Protein AF-0000000082831949 (afdb_homodimer)

Sequence (198 aa):
MSFNVMECAQCGHRVYPARLWCPACGHERAREVAVEQAELLAWTRVPGKGGDADGVFATVNALPRGPLLVVRLADMPQGVGQRLRLLTRTAQGVALPWAMSFNVMECAQCGHRVYPARLWCPACGHERAREVAVEQAELLAWTRVPGKGGDADGVFATVNALPRGPLLVVRLADMPQGVGQRLRLLTRTAQGVALPWA

pLDDT: mean 92.9, std 6.74, range [70.5, 98.81]

Radius of gyration: 17.91 Å; Cα contacts (8 Å, |Δi|>4): 487; chains: 2; bounding box: 49×49×35 Å

Solvent-accessible surface area (backbone atoms only — not comparable to full-atom values): 10923 Å² total; per-residue (Å²): 119,36,28,76,36,30,28,26,70,81,83,59,55,40,38,62,73,83,65,78,45,34,90,88,81,58,44,60,54,42,38,70,43,78,32,41,39,27,32,34,66,48,71,49,77,42,78,39,63,97,83,43,69,66,43,39,38,26,42,26,37,28,44,91,72,42,32,68,42,73,28,40,39,80,62,85,78,91,50,72,65,38,78,42,57,26,23,60,43,73,57,66,88,36,79,38,51,27,62,116,36,27,76,37,30,27,28,70,80,81,59,54,40,38,62,74,83,65,77,44,34,90,88,81,59,46,59,56,43,37,73,41,78,32,41,38,27,32,34,66,47,72,49,78,41,77,39,63,96,82,43,69,66,42,38,38,28,42,27,37,29,45,92,72,43,34,68,43,72,29,41,39,81,61,86,78,93,49,72,65,38,76,40,57,26,23,60,43,72,56,64,87,36,80,39,52,27,63

InterPro domains:
  IPR012340 Nucleic acid-binding, OB-fold [SSF50249] (5-90)
  IPR022002 ChsH2, rubredoxin-like zinc ribbon domain [PF12172] (7-26)

Structure (mmCIF, N/CA/C/O backbone):
data_AF-0000000082831949-model_v1
#
loop_
_entity.id
_entity.type
_entity.pdbx_description
1 polymer 'ChsH2 rubredoxin-like zinc ribbon domain-containing protein'
#
loop_
_atom_site.group_PDB
_atom_site.id
_atom_site.type_symbol
_atom_site.label_atom_id
_atom_site.label_alt_id
_atom_site.label_comp_id
_atom_site.label_asym_id
_atom_site.label_entity_id
_atom_site.label_seq_id
_atom_site.pdbx_PDB_ins_code
_atom_site.Cartn_x
_atom_site.Cartn_y
_atom_site.Cartn_z
_atom_site.occupancy
_atom_site.B_iso_or_equiv
_atom_site.auth_seq_id
_atom_site.auth_comp_id
_atom_site.auth_asym_id
_atom_site.auth_atom_id
_atom_site.pdbx_PDB_model_num
ATOM 1 N N . MET A 1 1 ? -5.43 19.688 -4.242 1 79.06 1 MET A N 1
ATOM 2 C CA . MET A 1 1 ? -4.523 19.641 -3.102 1 79.06 1 MET A CA 1
ATOM 3 C C . MET A 1 1 ? -4.969 18.578 -2.102 1 79.06 1 MET A C 1
ATOM 5 O O . MET A 1 1 ? -5.387 18.891 -0.99 1 79.06 1 MET A O 1
ATOM 9 N N . SER A 1 2 ? -5.094 17.391 -2.258 1 94.62 2 SER A N 1
ATOM 10 C CA . SER A 1 2 ? -5.555 16.312 -1.39 1 94.62 2 SER A CA 1
ATOM 11 C C . SER A 1 2 ? -4.852 14.992 -1.721 1 94.62 2 SER A C 1
ATOM 13 O O . SER A 1 2 ? -4.086 14.922 -2.684 1 94.62 2 SER A O 1
ATOM 15 N N . PHE A 1 3 ? -5.031 14.133 -0.779 1 96.5 3 PHE A N 1
ATOM 16 C CA . PHE A 1 3 ? -4.574 12.766 -0.997 1 96.5 3 PHE A CA 1
ATOM 17 C C . PHE A 1 3 ? -5.727 11.781 -0.845 1 96.5 3 PHE A C 1
ATOM 19 O O . PHE A 1 3 ? -6.547 11.914 0.066 1 96.5 3 PHE A O 1
ATOM 26 N N . ASN A 1 4 ? -5.711 10.883 -1.77 1 95.19 4 ASN A N 1
ATOM 27 C CA . ASN A 1 4 ? -6.824 9.945 -1.756 1 95.19 4 ASN A CA 1
ATOM 28 C C . ASN A 1 4 ? -6.5 8.703 -0.926 1 95.19 4 ASN A C 1
ATOM 30 O O . ASN A 1 4 ? -5.406 8.148 -1.03 1 95.19 4 ASN A O 1
ATOM 34 N N . VAL A 1 5 ? -7.445 8.32 -0.085 1 96.69 5 VAL A N 1
ATOM 35 C CA . VAL A 1 5 ? -7.406 7.059 0.644 1 96.69 5 VAL A CA 1
ATOM 36 C C . VAL A 1 5 ? -8.656 6.246 0.327 1 96.69 5 VAL A C 1
ATOM 38 O O . VAL A 1 5 ? -9.484 6.652 -0.497 1 96.69 5 VAL A O 1
ATOM 41 N N . MET A 1 6 ? -8.766 5.086 0.905 1 96 6 MET A N 1
ATOM 42 C CA . MET A 1 6 ? -9.938 4.246 0.678 1 96 6 MET A CA 1
ATOM 43 C C . MET A 1 6 ? -10.836 4.215 1.91 1 96 6 MET A C 1
ATOM 45 O O . MET A 1 6 ? -10.344 4.141 3.039 1 96 6 MET A O 1
ATOM 49 N N . GLU A 1 7 ? -12.109 4.262 1.648 1 96.62 7 GLU A N 1
ATOM 50 C CA . GLU A 1 7 ? -13.109 4.164 2.711 1 96.62 7 GLU A CA 1
ATOM 51 C C . GLU A 1 7 ? -14.07 3.004 2.459 1 96.62 7 GLU A C 1
ATOM 53 O O . GLU A 1 7 ? -14.688 2.92 1.394 1 96.62 7 GLU A O 1
ATOM 58 N N . CYS A 1 8 ? -14.102 2.162 3.461 1 95.38 8 CYS A N 1
ATOM 59 C CA . CYS A 1 8 ? -15 1.018 3.363 1 95.38 8 CYS A CA 1
ATOM 60 C C . CYS A 1 8 ? -16.438 1.472 3.146 1 95.38 8 CYS A C 1
ATOM 62 O O . CYS A 1 8 ? -16.938 2.336 3.869 1 95.38 8 CYS A O 1
ATOM 64 N N . ALA A 1 9 ? -17.141 0.875 2.236 1 92.44 9 ALA A N 1
ATOM 65 C CA . ALA A 1 9 ? -18.5 1.267 1.889 1 92.44 9 ALA A CA 1
ATOM 66 C C . ALA A 1 9 ? -19.5 0.815 2.959 1 92.44 9 ALA A C 1
ATOM 68 O O . ALA A 1 9 ? -20.625 1.315 3.023 1 92.44 9 ALA A O 1
ATOM 69 N N . GLN A 1 10 ? -19.031 -0.084 3.758 1 91.75 10 GLN A N 1
ATOM 70 C CA . GLN A 1 10 ? -19.953 -0.649 4.75 1 91.75 10 GLN A CA 1
ATOM 71 C C . GLN A 1 10 ? -19.797 0.05 6.098 1 91.75 10 GLN A C 1
ATOM 73 O O . GLN A 1 10 ? -20.781 0.464 6.703 1 91.75 10 GLN A O 1
ATOM 78 N N . CYS A 1 11 ? -18.625 0.206 6.617 1 95.81 11 CYS A N 1
ATOM 79 C CA . CYS A 1 11 ? -18.484 0.667 7.996 1 95.81 11 CYS A CA 1
ATOM 80 C C . CYS A 1 11 ? -17.812 2.031 8.047 1 95.81 11 CYS A C 1
ATOM 82 O O . CYS A 1 11 ? -17.688 2.629 9.117 1 95.81 11 CYS A O 1
ATOM 84 N N . GLY A 1 12 ? -17.219 2.504 6.945 1 96.69 12 GLY A N 1
ATOM 85 C CA . GLY A 1 12 ? -16.641 3.832 6.898 1 96.69 12 GLY A CA 1
ATOM 86 C C . GLY A 1 12 ? -15.18 3.852 7.32 1 96.69 12 GLY A C 1
ATOM 87 O O . GLY A 1 12 ? -14.547 4.91 7.344 1 96.69 12 GLY A O 1
ATOM 88 N N . HIS A 1 13 ? -14.617 2.664 7.625 1 97 13 HIS A N 1
ATOM 89 C CA . HIS A 1 13 ? -13.211 2.582 7.988 1 97 13 HIS A CA 1
ATOM 90 C C . HIS A 1 13 ? -12.32 3.016 6.828 1 97 13 HIS A C 1
ATOM 92 O O . HIS A 1 13 ? -12.555 2.631 5.68 1 97 13 HIS A O 1
ATOM 98 N N . ARG A 1 14 ? -11.328 3.826 7.172 1 97.88 14 ARG A N 1
ATOM 99 C CA . ARG A 1 14 ? -10.43 4.32 6.141 1 97.88 14 ARG A CA 1
ATOM 100 C C . ARG A 1 14 ? -9.078 3.619 6.211 1 97.88 14 ARG A C 1
ATOM 102 O O . ARG A 1 14 ? -8.562 3.357 7.301 1 97.88 14 ARG A O 1
ATOM 109 N N . VAL A 1 15 ? -8.586 3.35 5.031 1 96.75 15 VAL A N 1
ATOM 110 C CA . VAL A 1 15 ? -7.32 2.623 4.988 1 96.75 15 VAL A CA 1
ATOM 111 C C . VAL A 1 15 ? -6.445 3.178 3.865 1 96.75 15 VAL A C 1
ATOM 113 O O . VAL A 1 15 ? -6.953 3.75 2.898 1 96.75 15 VAL A O 1
ATOM 116 N N . TYR A 1 16 ? -5.223 3.072 4.047 1 95.94 16 TYR A N 1
ATOM 117 C CA . TYR A 1 16 ? -4.195 3.299 3.037 1 95.94 16 TYR A CA 1
ATOM 118 C C . TYR A 1 16 ? -2.969 2.434 3.305 1 95.94 16 TYR A C 1
ATOM 120 O O . TYR A 1 16 ? -2.484 2.367 4.438 1 95.94 16 TYR A O 1
ATOM 128 N N . PRO A 1 17 ? -2.412 1.78 2.145 1 94.94 17 PRO A N 1
ATOM 129 C CA . PRO A 1 17 ? -2.928 1.763 0.774 1 94.94 17 PRO A CA 1
ATOM 130 C C . PRO A 1 17 ? -4.199 0.932 0.633 1 94.94 17 PRO A C 1
ATOM 132 O O . PRO A 1 17 ? -4.684 0.365 1.616 1 94.94 17 PRO A O 1
ATOM 135 N N . ALA A 1 18 ? -4.785 0.889 -0.534 1 93.81 18 ALA A N 1
ATOM 136 C CA . ALA A 1 18 ? -5.996 0.124 -0.815 1 93.81 18 ALA A CA 1
ATOM 137 C C . ALA A 1 18 ? -5.828 -1.34 -0.419 1 93.81 18 ALA A C 1
ATOM 139 O O . ALA A 1 18 ? -4.758 -1.922 -0.616 1 93.81 18 ALA A O 1
ATOM 140 N N . ARG A 1 19 ? -6.812 -1.904 0.109 1 92.12 19 ARG A N 1
ATOM 141 C CA . ARG A 1 19 ? -6.844 -3.311 0.501 1 92.12 19 ARG A CA 1
ATOM 142 C C . ARG A 1 19 ? -7.957 -4.055 -0.222 1 92.12 19 ARG A C 1
ATOM 144 O O . ARG A 1 19 ? -8.898 -3.439 -0.734 1 92.12 19 ARG A O 1
ATOM 151 N N . LEU A 1 20 ? -7.871 -5.352 -0.212 1 91.31 20 LEU A N 1
ATOM 152 C CA . LEU A 1 20 ? -8.859 -6.207 -0.869 1 91.31 20 LEU A CA 1
ATOM 153 C C . LEU A 1 20 ? -10.125 -6.312 -0.033 1 91.31 20 LEU A C 1
ATOM 155 O O . LEU A 1 20 ? -11.195 -6.625 -0.561 1 91.31 20 LEU A O 1
ATOM 159 N N . TRP A 1 21 ? -9.914 -6.109 1.226 1 88.31 21 TRP A N 1
ATOM 160 C CA . TRP A 1 21 ? -11.039 -6.133 2.15 1 88.31 21 TRP A CA 1
ATOM 161 C C . TRP A 1 21 ? -10.805 -5.184 3.322 1 88.31 21 TRP A C 1
ATOM 163 O O . TRP A 1 21 ? -9.656 -4.828 3.619 1 88.31 21 TRP A O 1
ATOM 173 N N . CYS A 1 22 ? -11.883 -4.789 3.93 1 92.44 22 CYS A N 1
ATOM 174 C CA . CYS A 1 22 ? -11.789 -3.912 5.09 1 92.44 22 CYS A CA 1
ATOM 175 C C . CYS A 1 22 ? -11.258 -4.668 6.305 1 92.44 22 CYS A C 1
ATOM 177 O O . CYS A 1 22 ? -11.844 -5.672 6.719 1 92.44 22 CYS A O 1
ATOM 179 N N . PRO A 1 23 ? -10.289 -4.133 6.961 1 91.81 23 PRO A N 1
ATOM 180 C CA . PRO A 1 23 ? -9.766 -4.836 8.133 1 91.81 23 PRO A CA 1
ATOM 181 C C . PRO A 1 23 ? -10.68 -4.703 9.352 1 91.81 23 PRO A C 1
ATOM 183 O O . PRO A 1 23 ?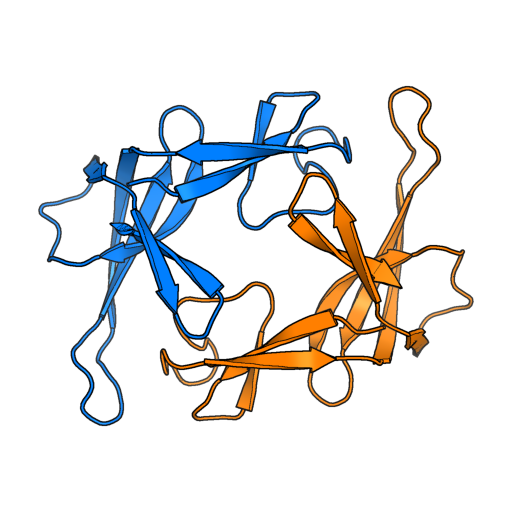 -10.539 -5.461 10.32 1 91.81 23 PRO A O 1
ATOM 186 N N . ALA A 1 24 ? -11.531 -3.725 9.336 1 93.19 24 ALA A N 1
ATOM 187 C CA . ALA A 1 24 ? -12.406 -3.477 10.477 1 93.19 24 ALA A CA 1
ATOM 188 C C . ALA A 1 24 ? -13.648 -4.359 10.414 1 93.19 24 ALA A C 1
ATOM 190 O O . ALA A 1 24 ? -14.094 -4.887 11.438 1 93.19 24 ALA A O 1
ATOM 191 N N . CYS A 1 25 ? -14.266 -4.582 9.188 1 92.31 25 CYS A N 1
ATOM 192 C CA . CYS A 1 25 ? -15.547 -5.285 9.156 1 92.31 25 CYS A CA 1
ATOM 193 C C . CYS A 1 25 ? -15.508 -6.445 8.172 1 92.31 25 CYS A C 1
ATOM 195 O O . CYS A 1 25 ? -16.438 -7.246 8.117 1 92.31 25 CYS A O 1
ATOM 197 N N . GLY A 1 26 ? -14.516 -6.449 7.289 1 87.69 26 GLY A N 1
ATOM 198 C CA . GLY A 1 26 ? -14.352 -7.57 6.379 1 87.69 26 GLY A CA 1
ATOM 199 C C . GLY A 1 26 ? -15.031 -7.355 5.039 1 87.69 26 GLY A C 1
ATOM 200 O O . GLY A 1 26 ? -14.93 -8.195 4.145 1 87.69 26 GLY A O 1
ATOM 201 N N . HIS A 1 27 ? -15.68 -6.27 4.824 1 87.88 27 HIS A N 1
ATOM 202 C CA . HIS A 1 27 ? -16.359 -5.965 3.572 1 87.88 27 HIS A CA 1
ATOM 203 C C . HIS A 1 27 ? -15.359 -5.672 2.459 1 87.88 27 HIS A C 1
ATOM 205 O O . HIS A 1 27 ? -14.281 -5.133 2.717 1 87.88 27 HIS A O 1
ATOM 211 N N . GLU A 1 28 ? -15.648 -5.98 1.198 1 86.62 28 GLU A N 1
ATOM 212 C CA . GLU A 1 28 ? -14.68 -5.914 0.105 1 86.62 28 GLU A CA 1
ATOM 213 C C . GLU A 1 28 ? -14.836 -4.621 -0.694 1 86.62 28 GLU A C 1
ATOM 215 O O . GLU A 1 28 ? -13.969 -4.27 -1.492 1 86.62 28 GLU A O 1
ATOM 220 N N . ARG A 1 29 ? -16.016 -3.994 -0.465 1 88.19 29 ARG A N 1
ATOM 221 C CA . ARG A 1 29 ? -16.266 -2.801 -1.262 1 88.19 29 ARG A CA 1
ATOM 222 C C . ARG A 1 29 ? -15.742 -1.551 -0.565 1 88.19 29 ARG A C 1
ATOM 224 O O . ARG A 1 29 ? -15.914 -1.391 0.646 1 88.19 29 ARG A O 1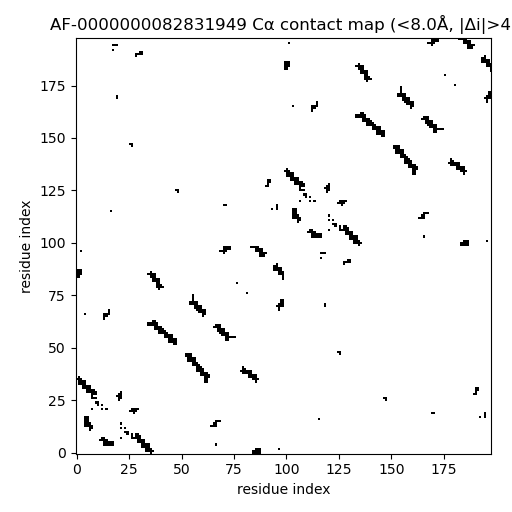
ATOM 231 N N . ALA A 1 30 ? -15.023 -0.747 -1.27 1 93.06 30 ALA A N 1
ATOM 232 C CA . ALA A 1 30 ? -14.5 0.529 -0.788 1 93.06 30 ALA A CA 1
ATOM 233 C C . ALA A 1 30 ? -14.594 1.604 -1.867 1 93.06 30 ALA A C 1
ATOM 235 O O . ALA A 1 30 ? -14.844 1.298 -3.035 1 93.06 30 ALA A O 1
ATOM 236 N N . ARG A 1 31 ? -14.5 2.869 -1.452 1 93.62 31 ARG A N 1
ATOM 237 C CA . ARG A 1 31 ? -14.445 3.996 -2.377 1 93.62 31 ARG A CA 1
ATOM 238 C C . ARG A 1 31 ? -13.281 4.922 -2.045 1 93.62 31 ARG A C 1
ATOM 240 O O . ARG A 1 31 ? -12.852 5 -0.892 1 93.62 31 ARG A O 1
ATOM 247 N N . GLU A 1 32 ? -12.812 5.57 -3.098 1 93.62 32 GLU A N 1
ATOM 248 C CA . GLU A 1 32 ? -11.773 6.57 -2.887 1 93.62 32 GLU A CA 1
ATOM 249 C C . GLU A 1 32 ? -12.344 7.836 -2.254 1 93.62 32 GLU A C 1
ATOM 251 O O . GLU A 1 32 ? -13.398 8.328 -2.67 1 93.62 32 GLU A O 1
ATOM 256 N N . VAL A 1 33 ? -11.648 8.359 -1.263 1 95 33 VAL A N 1
ATOM 257 C CA . VAL A 1 3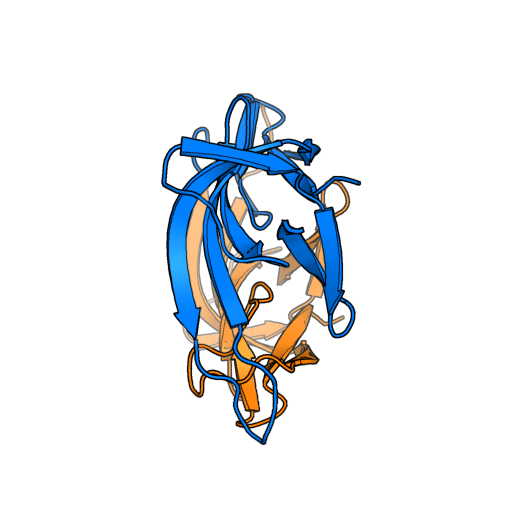3 ? -12.039 9.617 -0.645 1 95 33 VAL A CA 1
ATOM 258 C C . VAL A 1 33 ? -10.812 10.508 -0.471 1 95 33 VAL A C 1
ATOM 260 O O . VAL A 1 33 ? -9.734 10.031 -0.12 1 95 33 VAL A O 1
ATOM 263 N N . ALA A 1 34 ? -11.055 11.758 -0.736 1 96.12 34 ALA A N 1
ATOM 264 C CA . ALA A 1 34 ? -9.977 12.734 -0.588 1 96.12 34 ALA A CA 1
ATOM 265 C C . ALA A 1 34 ? -9.805 13.141 0.873 1 96.12 34 ALA A C 1
ATOM 267 O O . ALA A 1 34 ? -10.789 13.383 1.575 1 96.12 34 ALA A O 1
ATOM 268 N N . VAL A 1 35 ? -8.562 13.109 1.308 1 97.38 35 VAL A N 1
ATOM 269 C CA . VAL A 1 35 ? -8.203 13.68 2.604 1 97.38 35 VAL A CA 1
ATOM 270 C C . VAL A 1 35 ? -7.305 14.898 2.404 1 97.38 35 VAL A C 1
ATOM 272 O O . VAL A 1 35 ? -6.371 14.859 1.603 1 97.38 35 VAL A O 1
ATOM 275 N N . GLU A 1 36 ? -7.586 15.945 3.139 1 97.94 36 GLU A N 1
ATOM 276 C CA . GLU A 1 36 ? -6.906 17.203 2.865 1 97.94 36 GLU A CA 1
ATOM 277 C C . GLU A 1 36 ? -6.012 17.625 4.031 1 97.94 36 GLU A C 1
ATOM 279 O O . GLU A 1 36 ? -5.055 18.375 3.852 1 97.94 36 GLU A O 1
ATOM 284 N N . GLN A 1 37 ? -6.418 17.188 5.211 1 98.31 37 GLN A N 1
ATOM 285 C CA . GLN A 1 37 ? -5.727 17.625 6.422 1 98.31 37 GLN A CA 1
ATOM 286 C C . GLN A 1 37 ? -5.219 16.422 7.227 1 98.31 37 GLN A C 1
ATOM 288 O O . GLN A 1 37 ? -5.742 15.312 7.094 1 98.31 37 GLN A O 1
ATOM 293 N N . ALA A 1 38 ? -4.188 16.641 7.988 1 98.62 38 ALA A N 1
ATOM 294 C CA . ALA A 1 38 ? -3.654 15.641 8.898 1 98.62 38 ALA A CA 1
ATOM 295 C C . ALA A 1 38 ? -3.006 16.281 10.117 1 98.62 38 ALA A C 1
ATOM 297 O O . ALA A 1 38 ? -2.742 17.484 10.125 1 98.62 38 ALA A O 1
ATOM 298 N N . GLU A 1 39 ? -2.822 15.484 11.062 1 98.75 39 GLU A N 1
ATOM 299 C CA . GLU A 1 39 ? -2.109 15.883 12.273 1 98.75 39 GLU A CA 1
ATOM 300 C C . GLU A 1 39 ? -0.759 15.18 12.375 1 98.75 39 GLU A C 1
ATOM 302 O O . GLU A 1 39 ? -0.674 13.961 12.219 1 98.75 39 GLU A O 1
ATOM 307 N N . LEU A 1 40 ? 0.277 15.969 12.68 1 98.81 40 LEU A N 1
ATOM 308 C CA . LEU A 1 40 ? 1.626 15.422 12.805 1 98.81 40 LEU A CA 1
ATOM 309 C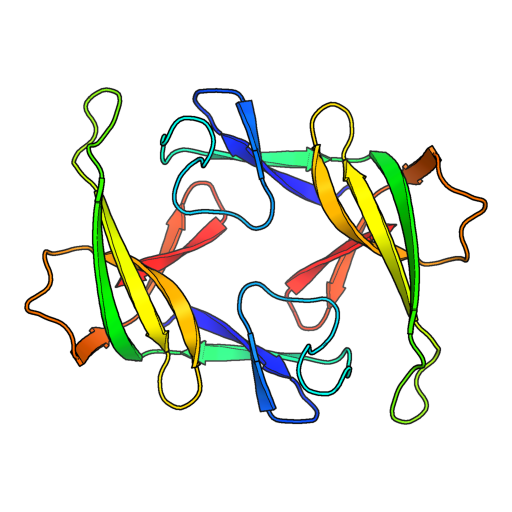 C . LEU A 1 40 ? 1.775 14.633 14.094 1 98.81 40 LEU A C 1
ATOM 311 O O . LEU A 1 40 ? 1.503 15.148 15.18 1 98.81 40 LEU A O 1
ATOM 315 N N . LEU A 1 41 ? 2.24 13.43 13.961 1 98.75 41 LEU A N 1
ATOM 316 C CA . LEU A 1 41 ? 2.43 12.586 15.133 1 98.75 41 LEU A CA 1
ATOM 317 C C . LEU A 1 41 ? 3.91 12.422 15.453 1 98.75 41 LEU A C 1
ATOM 319 O O . LEU A 1 41 ? 4.297 12.375 16.625 1 98.75 41 LEU A O 1
ATOM 323 N N . ALA A 1 42 ? 4.727 12.227 14.414 1 98.5 42 ALA A N 1
ATOM 324 C CA . ALA A 1 42 ? 6.172 12.055 14.531 1 98.5 42 ALA A CA 1
ATOM 325 C C . ALA A 1 42 ? 6.867 12.305 13.195 1 98.5 42 ALA A C 1
ATOM 327 O O . ALA A 1 42 ? 6.227 12.289 12.148 1 98.5 42 ALA A O 1
ATOM 328 N N . TRP A 1 43 ? 8.172 12.625 13.25 1 97.31 43 TRP A N 1
ATOM 329 C CA . TRP A 1 43 ? 8.914 12.789 12.008 1 97.31 43 TRP A CA 1
ATOM 330 C C . TRP A 1 43 ? 10.391 12.461 12.211 1 97.31 43 TRP A C 1
ATOM 332 O O . TRP A 1 43 ? 10.859 12.375 13.352 1 97.31 43 TRP A O 1
ATOM 342 N N . THR A 1 44 ? 11 12.188 11.125 1 94.69 44 THR A N 1
ATOM 343 C CA . THR A 1 44 ? 12.43 11.898 11.117 1 94.69 44 THR A CA 1
ATOM 344 C C . THR A 1 44 ? 13.086 12.469 9.867 1 94.69 44 THR A C 1
ATOM 346 O O . THR A 1 44 ? 12.422 12.711 8.859 1 94.69 44 THR A O 1
ATOM 349 N N . ARG A 1 45 ? 14.359 12.711 9.969 1 90.25 45 ARG A N 1
ATOM 350 C CA . ARG A 1 45 ? 15.172 13.125 8.836 1 90.25 45 ARG A CA 1
ATOM 351 C C . ARG A 1 45 ? 15.984 11.953 8.289 1 90.25 45 ARG A C 1
ATOM 353 O O . ARG A 1 45 ? 16.594 11.195 9.055 1 90.25 45 ARG A O 1
ATOM 360 N N . VAL A 1 46 ? 15.922 11.805 6.996 1 84.31 46 VAL A N 1
ATOM 361 C CA . VAL A 1 46 ? 16.688 10.742 6.344 1 84.31 46 VAL A CA 1
ATOM 362 C C . VAL A 1 46 ? 17.719 11.352 5.402 1 84.31 46 VAL A C 1
ATOM 364 O O . VAL A 1 46 ? 17.375 12.117 4.5 1 84.31 46 VAL A O 1
ATOM 367 N N . PRO A 1 47 ? 18.953 11.07 5.625 1 83.69 47 PRO A N 1
ATOM 368 C CA . PRO A 1 47 ? 19.969 11.617 4.727 1 83.69 47 PRO A CA 1
ATOM 369 C C . PRO A 1 47 ? 19.781 11.18 3.277 1 83.69 47 PRO A C 1
ATOM 371 O O . PRO A 1 47 ? 19.422 10.031 3.018 1 83.69 47 PRO A O 1
ATOM 374 N N . GLY A 1 48 ? 19.812 12.172 2.41 1 79.81 48 GLY A N 1
ATOM 375 C CA . GLY A 1 48 ? 19.75 11.836 0.996 1 79.81 48 GLY A CA 1
ATOM 376 C C . GLY A 1 48 ? 20.922 10.984 0.532 1 79.81 48 GLY A C 1
ATOM 377 O O . GLY A 1 48 ? 21.938 10.898 1.214 1 79.81 48 GLY A O 1
ATOM 378 N N . LYS A 1 49 ? 20.672 10.141 -0.518 1 74.44 49 LYS A N 1
ATOM 379 C CA . LYS A 1 49 ? 21.75 9.336 -1.095 1 74.44 49 LYS A CA 1
ATOM 380 C C . LYS A 1 49 ? 22.156 9.875 -2.463 1 74.44 49 LYS A C 1
ATOM 382 O O . LYS A 1 49 ? 21.359 10.492 -3.164 1 74.44 49 LYS A O 1
ATOM 387 N N . GLY A 1 50 ? 23.391 9.648 -2.824 1 70.5 50 GLY A N 1
ATOM 388 C CA . GLY A 1 50 ? 23.906 10 -4.141 1 70.5 50 GLY A CA 1
ATOM 389 C C . GLY A 1 50 ? 23.859 11.492 -4.418 1 70.5 50 GLY A C 1
ATOM 390 O O . GLY A 1 50 ? 23.578 11.914 -5.547 1 70.5 50 GLY A O 1
ATOM 391 N N . GLY A 1 51 ? 23.922 12.258 -3.334 1 71.69 51 GLY A N 1
ATOM 392 C CA . GLY A 1 51 ? 23.922 13.695 -3.553 1 71.69 51 GLY A CA 1
ATOM 393 C C . GLY A 1 51 ? 22.531 14.312 -3.432 1 71.69 51 GLY A C 1
ATOM 394 O O . GLY A 1 51 ? 22.375 15.531 -3.6 1 71.69 51 GLY A O 1
ATOM 395 N N . ASP A 1 52 ? 21.547 13.531 -3.262 1 75.25 52 ASP A N 1
ATOM 396 C CA . ASP A 1 52 ? 20.203 14.062 -3.092 1 75.25 52 ASP A CA 1
ATOM 397 C C . ASP A 1 52 ? 20.047 14.75 -1.737 1 75.25 52 ASP A C 1
ATOM 399 O O . ASP A 1 52 ? 20.812 14.484 -0.809 1 75.25 52 ASP A O 1
ATOM 403 N N . ALA A 1 53 ? 19.156 15.742 -1.748 1 78.62 53 ALA A N 1
ATOM 404 C CA . ALA A 1 53 ? 18.875 16.438 -0.49 1 78.62 53 ALA A CA 1
ATOM 405 C C . ALA A 1 53 ? 18.281 15.477 0.541 1 78.62 53 ALA A C 1
ATOM 407 O O . ALA A 1 53 ? 17.719 14.438 0.182 1 78.62 53 ALA A O 1
ATOM 408 N N . ASP A 1 54 ? 18.469 15.852 1.796 1 84.94 54 ASP A N 1
ATOM 409 C CA . ASP A 1 54 ? 17.844 15.102 2.877 1 84.94 54 ASP A CA 1
ATOM 410 C C . ASP A 1 54 ? 16.328 15.109 2.73 1 84.94 54 ASP A C 1
ATOM 412 O O . ASP A 1 54 ? 15.742 16.078 2.254 1 84.94 54 ASP A O 1
ATOM 416 N N . GLY A 1 55 ? 15.781 13.984 3.088 1 88.56 55 GLY A N 1
ATOM 417 C CA . GLY A 1 55 ? 14.328 13.898 3.137 1 88.56 55 GLY A CA 1
ATOM 418 C C . GLY A 1 55 ? 13.773 13.953 4.551 1 88.56 55 GLY A C 1
ATOM 419 O O . GLY A 1 55 ? 14.445 13.539 5.5 1 88.56 55 GLY A O 1
ATOM 420 N N . VAL A 1 56 ? 12.609 14.695 4.684 1 94.12 56 VAL A N 1
ATOM 421 C CA . VAL A 1 56 ? 11.883 14.664 5.945 1 94.12 56 VAL A CA 1
ATOM 422 C C . VAL A 1 56 ? 10.594 13.859 5.777 1 94.12 56 VAL A C 1
ATOM 424 O O . VAL A 1 56 ? 9.781 14.148 4.902 1 94.12 56 VAL A O 1
ATOM 427 N N . PHE A 1 57 ? 10.453 12.82 6.672 1 95.5 57 PHE A N 1
ATOM 428 C CA . PHE A 1 57 ? 9.289 11.945 6.625 1 95.5 57 PHE A CA 1
ATOM 429 C C . PHE A 1 57 ? 8.555 11.945 7.961 1 95.5 57 PHE A C 1
ATOM 431 O O . PHE A 1 57 ? 9.18 12.086 9.016 1 95.5 57 PHE A O 1
ATOM 438 N N . ALA A 1 58 ? 7.273 11.82 7.82 1 98 58 ALA A N 1
ATOM 439 C CA . ALA A 1 58 ? 6.469 11.93 9.031 1 98 58 ALA A CA 1
ATOM 440 C C . ALA A 1 58 ? 5.344 10.898 9.039 1 98 58 ALA A C 1
ATOM 442 O O . ALA A 1 58 ? 4.82 10.539 7.984 1 98 58 ALA A O 1
ATOM 443 N N . THR A 1 59 ? 5.031 10.422 10.234 1 98.31 59 THR A N 1
ATOM 444 C CA . THR A 1 59 ? 3.756 9.758 10.477 1 98.31 59 THR A CA 1
ATOM 445 C C . THR A 1 59 ? 2.678 10.773 10.836 1 98.31 59 THR A C 1
ATOM 447 O O . THR A 1 59 ? 2.865 11.586 11.742 1 98.31 59 THR A O 1
ATOM 450 N N . VAL A 1 60 ? 1.599 10.758 10.094 1 98.69 60 VAL A N 1
ATOM 451 C CA . VAL A 1 60 ? 0.517 11.711 10.32 1 98.69 60 VAL A CA 1
ATOM 452 C C . VAL A 1 60 ? -0.807 10.961 10.469 1 98.69 60 VAL A C 1
ATOM 454 O O . VAL A 1 60 ? -0.944 9.828 10 1 98.69 60 VAL A O 1
ATOM 457 N N . ASN A 1 61 ? -1.702 11.531 11.148 1 98.75 61 ASN A N 1
ATOM 458 C CA . ASN A 1 61 ? -3.082 11.055 11.203 1 98.75 61 ASN A CA 1
ATOM 459 C C . ASN A 1 61 ? -3.986 11.875 10.281 1 98.75 61 ASN A C 1
ATOM 461 O O . ASN A 1 61 ? -4.266 13.039 10.555 1 98.75 61 ASN A O 1
ATOM 465 N N . ALA A 1 62 ? -4.41 11.227 9.242 1 98.56 62 ALA A N 1
ATOM 466 C CA . ALA A 1 62 ? -5.352 11.922 8.367 1 98.56 62 ALA A CA 1
ATOM 467 C C . ALA A 1 62 ? -6.621 12.297 9.117 1 98.56 62 ALA A C 1
ATOM 469 O O . ALA A 1 62 ? -7.133 11.516 9.922 1 98.56 62 ALA A O 1
ATOM 470 N N . LEU A 1 63 ? -7.125 13.469 8.883 1 97.56 63 LEU A N 1
ATOM 471 C CA . LEU A 1 63 ? -8.32 13.969 9.555 1 97.56 63 LEU A CA 1
ATOM 472 C C . LEU A 1 63 ? -9.523 13.93 8.625 1 97.56 63 LEU A C 1
ATOM 474 O O . LEU A 1 63 ? -9.391 14.141 7.418 1 97.56 63 LEU A O 1
ATOM 478 N N . PRO A 1 64 ? -10.695 13.625 9.164 1 96.12 64 PRO A N 1
ATOM 479 C CA . PRO A 1 64 ? -10.984 13.547 10.594 1 96.12 64 PRO A CA 1
ATOM 480 C C . PRO A 1 64 ? -10.891 12.125 11.141 1 96.12 64 PRO A C 1
ATOM 482 O O . PRO A 1 64 ? -10.859 11.922 12.359 1 96.12 64 PRO A O 1
ATOM 485 N N . ARG A 1 65 ? -10.82 11.133 10.367 1 94.62 65 ARG A N 1
ATOM 486 C CA . ARG A 1 65 ? -11.016 9.766 10.859 1 94.62 65 ARG A CA 1
ATOM 487 C C . ARG A 1 65 ? -9.906 8.844 10.359 1 94.62 65 ARG A C 1
ATOM 489 O O . ARG A 1 65 ? -10.117 7.641 10.203 1 94.62 65 ARG A O 1
ATOM 496 N N . GLY A 1 66 ? -8.656 9.398 10.117 1 96.19 66 GLY A N 1
ATOM 497 C CA . GLY A 1 66 ? -7.582 8.57 9.578 1 96.19 66 GLY A CA 1
ATOM 498 C C . GLY A 1 66 ? -7.648 8.398 8.078 1 96.19 66 GLY A C 1
ATOM 499 O O . GLY A 1 66 ? -8.438 9.07 7.406 1 96.19 66 GLY A O 1
ATOM 500 N N . PRO A 1 67 ? -6.848 7.473 7.688 1 98.12 67 PRO A N 1
ATOM 501 C CA . PRO A 1 67 ? -5.898 6.578 8.352 1 98.12 67 PRO A CA 1
ATOM 502 C C . PRO A 1 67 ? -4.586 7.27 8.719 1 98.12 67 PRO A C 1
ATOM 504 O O . PRO A 1 67 ? -4.43 8.469 8.469 1 98.12 67 PRO A O 1
ATOM 507 N N . LEU A 1 68 ? -3.684 6.5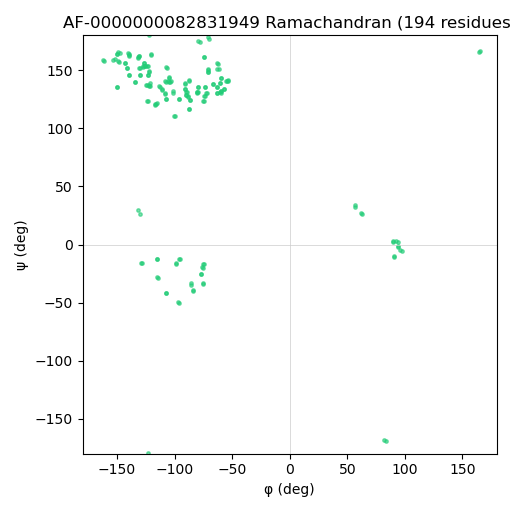27 9.453 1 98.06 68 LEU A N 1
ATOM 508 C CA . LEU A 1 68 ? -2.289 6.938 9.57 1 98.06 68 LEU A CA 1
ATOM 509 C C . LEU A 1 68 ? -1.577 6.84 8.227 1 98.06 68 LEU A C 1
ATOM 511 O O . LEU A 1 68 ? -1.787 5.883 7.477 1 98.06 68 LEU A O 1
ATOM 515 N N . LEU A 1 69 ? -0.779 7.824 7.918 1 98.31 69 LEU A N 1
ATOM 516 C CA . LEU A 1 69 ? 0.002 7.887 6.688 1 98.31 69 LEU A CA 1
ATOM 517 C C . LEU A 1 69 ? 1.461 8.211 6.988 1 98.31 69 LEU A C 1
ATOM 519 O O . LEU A 1 69 ? 1.763 8.875 7.984 1 98.31 69 LEU A O 1
ATOM 523 N N . VAL A 1 70 ? 2.307 7.664 6.223 1 97.44 70 VAL A N 1
ATOM 524 C CA . VAL A 1 70 ? 3.664 8.195 6.145 1 97.44 70 VAL A CA 1
ATOM 525 C C . VAL A 1 70 ? 3.783 9.141 4.945 1 97.44 70 VAL A C 1
ATOM 527 O O . VAL A 1 70 ? 3.445 8.766 3.82 1 97.44 70 VAL A O 1
ATOM 530 N N . VAL A 1 71 ? 4.223 10.359 5.164 1 97.38 71 VAL A N 1
ATOM 531 C CA . VAL A 1 71 ? 4.285 11.375 4.121 1 97.38 71 VAL A CA 1
ATOM 532 C C . VAL A 1 71 ? 5.695 11.961 4.051 1 97.38 71 VAL A C 1
ATOM 534 O O . VAL A 1 71 ? 6.457 11.867 5.016 1 97.38 71 VAL A O 1
ATOM 537 N N . ARG A 1 72 ? 6.016 12.484 2.947 1 95.94 72 ARG A N 1
ATOM 538 C CA . ARG A 1 72 ? 7.195 13.336 2.824 1 95.94 72 ARG A CA 1
ATOM 539 C C . ARG A 1 72 ? 6.852 14.797 3.09 1 95.94 72 ARG A C 1
ATOM 541 O O . ARG A 1 72 ? 5.879 15.32 2.543 1 95.94 72 ARG A O 1
ATOM 548 N N . LEU A 1 73 ? 7.59 15.398 3.938 1 96.5 73 LEU A N 1
ATOM 549 C CA . LEU A 1 73 ? 7.359 16.812 4.234 1 96.5 73 LEU A CA 1
ATOM 550 C C . LEU A 1 73 ? 8.195 17.703 3.32 1 96.5 73 LEU A C 1
ATOM 552 O O . LEU A 1 73 ? 9.375 17.422 3.082 1 96.5 73 LEU A O 1
ATOM 556 N N . ALA A 1 74 ? 7.559 18.766 2.863 1 92.81 74 ALA A N 1
ATOM 557 C CA . ALA A 1 74 ? 8.289 19.75 2.057 1 92.81 74 ALA A CA 1
ATOM 558 C C . ALA A 1 74 ? 9.203 20.609 2.926 1 92.81 74 ALA A C 1
ATOM 560 O O . ALA A 1 74 ? 10.273 21.016 2.486 1 92.81 74 ALA A O 1
ATOM 561 N N . ASP A 1 75 ? 8.734 20.844 4.133 1 92.69 75 ASP A N 1
ATOM 562 C CA . ASP A 1 75 ? 9.477 21.688 5.062 1 92.69 75 ASP A CA 1
ATOM 563 C C . ASP A 1 75 ? 9.602 21.016 6.43 1 92.69 75 ASP A C 1
ATOM 565 O O . ASP A 1 75 ? 8.852 20.094 6.746 1 92.69 75 ASP A O 1
ATOM 569 N N . MET A 1 76 ? 10.555 21.5 7.223 1 94.44 76 MET A N 1
ATOM 570 C CA . MET A 1 76 ? 10.703 21.016 8.594 1 94.44 76 MET A CA 1
ATOM 571 C C . MET A 1 76 ? 9.461 21.344 9.422 1 94.44 76 MET A C 1
ATOM 573 O O . MET A 1 76 ? 8.992 22.484 9.406 1 94.44 76 MET A O 1
ATOM 577 N N . PRO A 1 77 ? 8.969 20.359 10.086 1 96.06 77 PRO A N 1
ATOM 578 C CA . PRO A 1 77 ? 7.785 20.656 10.898 1 96.06 77 PRO A CA 1
ATOM 579 C C . PRO A 1 77 ? 8.109 21.438 12.156 1 96.06 77 PRO A C 1
ATOM 581 O O . PRO A 1 77 ? 9.273 21.5 12.57 1 96.06 77 PRO A O 1
ATOM 584 N N . GLN A 1 78 ? 7.016 22.031 12.656 1 96.5 78 GLN A N 1
ATOM 585 C CA . GLN A 1 78 ? 7.172 22.828 13.867 1 96.5 78 GLN A CA 1
ATOM 586 C C . GLN A 1 78 ? 7.078 21.969 15.117 1 96.5 78 GLN A C 1
ATOM 588 O O . GLN A 1 78 ? 7.656 22.297 16.156 1 96.5 78 GLN A O 1
ATOM 593 N N . GLY A 1 79 ? 6.297 20.922 15.133 1 97.06 79 GLY A N 1
ATOM 594 C CA . GLY A 1 79 ? 6.164 20.047 16.297 1 97.06 79 GLY A CA 1
ATOM 595 C C . GLY A 1 79 ? 4.949 19.141 16.219 1 97.06 79 GLY A C 1
ATOM 596 O O . GLY A 1 79 ? 4.059 19.344 15.391 1 97.06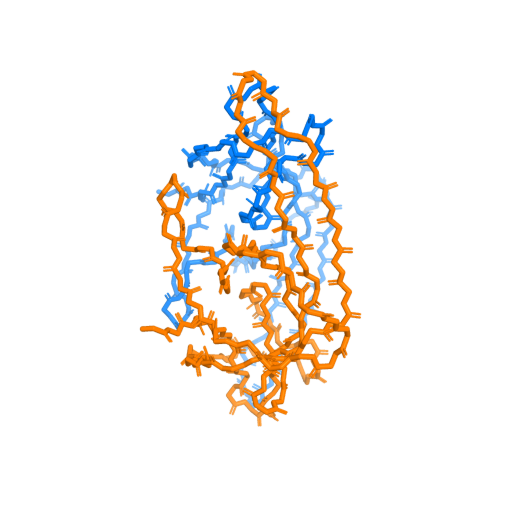 79 GLY A O 1
ATOM 597 N N . VAL A 1 80 ? 4.961 18.125 17.094 1 97.19 80 VAL A N 1
ATOM 598 C CA . VAL A 1 80 ? 3.871 17.156 17.188 1 97.19 80 VAL A CA 1
ATOM 599 C C . VAL A 1 80 ? 2.545 17.891 17.375 1 97.19 80 VAL A C 1
ATOM 601 O O . VAL A 1 80 ? 2.471 18.875 18.109 1 97.19 80 VAL A O 1
ATOM 604 N N . GLY A 1 81 ? 1.501 17.422 16.734 1 98.25 81 GLY A N 1
ATOM 605 C CA . GLY A 1 81 ? 0.189 18.031 16.812 1 98.25 81 GLY A CA 1
ATOM 606 C C . GLY A 1 81 ? -0.056 19.078 15.734 1 98.25 81 GLY A C 1
ATOM 607 O O . GLY A 1 81 ? -1.189 19.516 15.539 1 98.25 81 GLY A O 1
ATOM 608 N N . GLN A 1 82 ? 0.959 19.422 15.031 1 98.5 82 GLN A N 1
ATOM 609 C CA . GLN A 1 82 ? 0.84 20.391 13.945 1 98.5 82 GLN A CA 1
ATOM 610 C C . GLN A 1 82 ? -0.14 19.906 12.883 1 98.5 82 GLN A C 1
ATOM 612 O O . GLN A 1 82 ? -0.129 18.734 12.508 1 98.5 82 GLN A O 1
ATOM 617 N N . ARG A 1 83 ? -1.062 20.828 12.484 1 98.38 83 ARG A N 1
ATOM 618 C CA . ARG A 1 83 ? -1.939 20.531 11.352 1 98.38 83 ARG A CA 1
ATOM 619 C C . ARG A 1 83 ? -1.225 20.766 10.031 1 98.38 83 ARG A C 1
ATOM 621 O O . ARG A 1 83 ? -0.557 21.781 9.844 1 98.38 83 ARG A O 1
ATOM 628 N N . LEU A 1 84 ? -1.334 19.797 9.219 1 98.19 84 LEU A N 1
ATOM 629 C CA . LEU A 1 84 ? -0.682 19.859 7.918 1 98.19 84 LEU A CA 1
ATOM 630 C C . LEU A 1 84 ? -1.7 19.703 6.793 1 98.19 84 LEU A C 1
ATOM 632 O O . LEU A 1 84 ? -2.715 19.016 6.957 1 98.19 84 LEU A O 1
ATOM 636 N N . ARG A 1 85 ? -1.438 20.328 5.66 1 98.06 85 ARG A N 1
ATOM 637 C CA . ARG A 1 85 ? -2.207 20.094 4.441 1 98.06 85 ARG A CA 1
ATOM 638 C C . ARG A 1 85 ? -1.605 18.938 3.635 1 98.06 85 ARG A C 1
ATOM 640 O O . ARG A 1 85 ? -0.409 18.953 3.338 1 98.06 85 ARG A O 1
ATOM 647 N N . LEU A 1 86 ? -2.459 18 3.324 1 98.12 86 LEU A N 1
ATOM 648 C CA . LEU A 1 86 ? -2.008 16.859 2.537 1 98.12 86 LEU A CA 1
ATOM 649 C C . LEU A 1 86 ? -2.107 17.156 1.044 1 98.12 86 LEU A C 1
ATOM 651 O O . LEU A 1 86 ? -3.053 17.812 0.598 1 98.12 86 LEU A O 1
ATOM 655 N N . LEU A 1 87 ? -1.1 16.688 0.369 1 96.56 87 LEU A N 1
ATOM 656 C CA . LEU A 1 87 ? -1.097 16.797 -1.085 1 96.56 87 LEU A CA 1
ATOM 657 C C . LEU A 1 87 ? -0.555 15.523 -1.731 1 96.56 87 LEU A C 1
ATOM 659 O O . LEU A 1 87 ? -0.042 14.648 -1.04 1 96.56 87 LEU A O 1
ATOM 663 N N . THR A 1 88 ? -0.812 15.414 -2.992 1 96.12 88 THR A N 1
ATOM 664 C CA . THR A 1 88 ? -0.326 14.281 -3.764 1 96.12 88 THR A CA 1
ATOM 665 C C . THR A 1 88 ? 0.797 14.703 -4.707 1 96.12 88 THR A C 1
ATOM 667 O O . THR A 1 88 ? 0.676 15.703 -5.41 1 96.12 88 THR A O 1
ATOM 670 N N . ARG A 1 89 ? 1.849 13.992 -4.648 1 92 89 ARG A N 1
ATOM 671 C CA . ARG A 1 89 ? 2.877 14.141 -5.672 1 92 89 ARG A CA 1
ATOM 672 C C . ARG A 1 89 ? 3.174 12.805 -6.348 1 92 89 ARG A C 1
ATOM 674 O O . ARG A 1 89 ? 3.225 11.766 -5.688 1 92 89 ARG A O 1
ATOM 681 N N . THR A 1 90 ? 3.285 12.953 -7.68 1 87.25 90 THR A N 1
ATOM 682 C CA . THR A 1 90 ? 3.596 11.75 -8.438 1 87.25 90 THR A CA 1
ATOM 683 C C . THR A 1 90 ? 5.105 11.539 -8.523 1 87.25 90 THR A C 1
ATOM 685 O O . THR A 1 90 ? 5.836 12.438 -8.945 1 87.25 90 THR A O 1
ATOM 688 N N . ALA A 1 91 ? 5.508 10.438 -7.926 1 77.06 91 ALA A N 1
ATOM 689 C CA . ALA A 1 91 ? 6.895 10.008 -8.086 1 77.06 91 ALA A CA 1
ATOM 690 C C . ALA A 1 91 ? 6.977 8.664 -8.797 1 77.06 91 ALA A C 1
ATOM 692 O O . 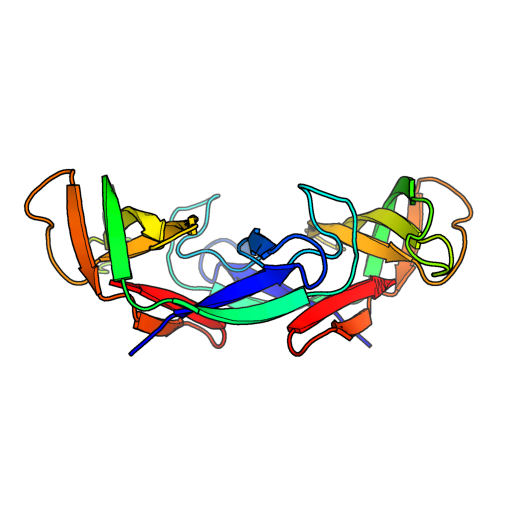ALA A 1 91 ? 6.383 7.68 -8.352 1 77.06 91 ALA A O 1
ATOM 693 N N . GLN A 1 92 ? 7.676 8.695 -9.953 1 75.69 92 GLN A N 1
ATOM 694 C CA . GLN A 1 92 ? 7.871 7.488 -10.75 1 75.69 92 GLN A CA 1
ATOM 695 C C . GLN A 1 92 ? 6.535 6.848 -11.117 1 75.69 92 GLN A C 1
ATOM 697 O O . GLN A 1 92 ? 6.375 5.633 -11.023 1 75.69 92 GLN A O 1
ATOM 702 N N . GLY A 1 93 ? 5.547 7.668 -11.32 1 78.81 93 GLY A N 1
ATOM 703 C CA . GLY A 1 93 ? 4.273 7.227 -11.859 1 78.81 93 GLY A CA 1
ATOM 704 C C . GLY A 1 93 ? 3.264 6.863 -10.789 1 78.81 93 GLY A C 1
ATOM 705 O O . GLY A 1 93 ? 2.18 6.359 -11.094 1 78.81 93 GLY A O 1
ATOM 706 N N . VAL A 1 94 ? 3.648 7.043 -9.633 1 85.31 94 VAL A N 1
ATOM 707 C CA . VAL A 1 94 ? 2.727 6.672 -8.562 1 85.31 94 VAL A CA 1
ATOM 708 C C . VAL A 1 94 ? 2.436 7.887 -7.684 1 85.31 94 VAL A C 1
ATOM 710 O O . VAL A 1 94 ? 3.336 8.68 -7.387 1 85.31 94 VAL A O 1
ATOM 713 N N . ALA A 1 95 ? 1.197 8.016 -7.344 1 90.56 95 ALA A N 1
ATOM 714 C CA . ALA A 1 95 ? 0.794 9.078 -6.426 1 90.56 95 ALA A CA 1
ATOM 715 C C . ALA A 1 95 ? 1.2 8.75 -4.992 1 90.56 95 ALA A C 1
ATOM 717 O O . ALA A 1 95 ? 0.835 7.699 -4.461 1 90.56 95 ALA A O 1
ATOM 718 N N . LEU A 1 96 ? 1.971 9.641 -4.371 1 94.5 96 LEU A N 1
ATOM 719 C CA . LEU A 1 96 ? 2.426 9.43 -3 1 94.5 96 LEU A CA 1
ATOM 720 C C . LEU A 1 96 ? 2.049 10.617 -2.115 1 94.5 96 LEU A C 1
ATOM 722 O O . LEU A 1 96 ? 1.87 11.727 -2.609 1 94.5 96 LEU A O 1
ATOM 726 N N . PRO A 1 97 ? 1.914 10.367 -0.886 1 96.12 97 PRO A N 1
ATOM 727 C CA . PRO A 1 97 ? 1.444 11.43 0.006 1 96.12 97 PRO A CA 1
ATOM 728 C C . PRO A 1 97 ? 2.553 12.406 0.398 1 96.12 97 PRO A C 1
ATOM 730 O O . PRO A 1 97 ? 3.654 11.984 0.758 1 96.12 97 PRO A O 1
ATOM 733 N N . TRP A 1 98 ? 2.186 13.617 0.341 1 96 98 TRP A N 1
ATOM 734 C CA . TRP A 1 98 ? 3.047 14.727 0.731 1 96 98 TRP A CA 1
ATOM 735 C C . TRP A 1 98 ? 2.307 15.695 1.651 1 96 98 TRP A C 1
ATOM 737 O O . TRP A 1 98 ? 1.076 15.672 1.723 1 96 98 TRP A O 1
ATOM 747 N N . ALA A 1 99 ? 3.09 16.453 2.314 1 96.75 99 ALA A N 1
ATOM 748 C CA . ALA A 1 99 ? 2.529 17.531 3.119 1 96.75 99 ALA A CA 1
ATOM 749 C C . ALA A 1 99 ? 3.479 18.719 3.168 1 96.75 99 ALA A C 1
ATOM 751 O O . ALA A 1 99 ? 4.695 18.562 3.051 1 96.75 99 ALA A O 1
ATOM 752 N N . MET B 1 1 ? -2.154 -8.594 -18.641 1 79.69 1 MET B N 1
ATOM 753 C CA . MET B 1 1 ? -2.178 -9.719 -17.719 1 79.69 1 MET B CA 1
ATOM 754 C C . MET B 1 1 ? -1.055 -9.602 -16.688 1 79.69 1 MET B C 1
ATOM 756 O O . MET B 1 1 ? -0.217 -10.492 -16.578 1 79.69 1 MET B O 1
ATOM 760 N N . SER B 1 2 ? -0.738 -8.672 -16 1 94.88 2 SER B N 1
ATOM 761 C CA . SER B 1 2 ? 0.328 -8.461 -15.031 1 94.88 2 SER B CA 1
ATOM 762 C C . SER B 1 2 ? -0.12 -7.52 -13.922 1 94.88 2 SER B C 1
ATOM 764 O O . SER B 1 2 ? -1.217 -6.961 -13.977 1 94.88 2 SER B O 1
ATOM 766 N N . PHE B 1 3 ? 0.674 -7.578 -12.922 1 96.62 3 PHE B N 1
ATOM 767 C CA . PHE B 1 3 ? 0.502 -6.621 -11.836 1 96.62 3 PHE B CA 1
ATOM 768 C C . PHE B 1 3 ? 1.774 -5.809 -11.625 1 96.62 3 PHE B C 1
ATOM 770 O O . PHE B 1 3 ? 2.879 -6.352 -11.664 1 96.62 3 PHE B O 1
ATOM 777 N N . ASN B 1 4 ? 1.51 -4.559 -11.453 1 95.31 4 ASN B N 1
ATOM 778 C CA . ASN B 1 4 ? 2.67 -3.682 -11.32 1 95.31 4 ASN B CA 1
ATOM 779 C C . ASN B 1 4 ? 3.094 -3.523 -9.867 1 95.31 4 ASN B C 1
ATOM 781 O O . ASN B 1 4 ? 2.25 -3.33 -8.984 1 95.31 4 ASN B O 1
ATOM 785 N N . VAL B 1 5 ? 4.383 -3.646 -9.641 1 96.75 5 VAL B N 1
ATOM 786 C CA . VAL B 1 5 ? 5.004 -3.334 -8.352 1 96.75 5 VAL B CA 1
ATOM 787 C C . VAL B 1 5 ? 6.094 -2.281 -8.547 1 96.75 5 VAL B C 1
ATOM 789 O O . VAL B 1 5 ? 6.285 -1.775 -9.656 1 96.75 5 VAL B O 1
ATOM 792 N N . MET B 1 6 ? 6.738 -1.91 -7.477 1 96.12 6 MET B N 1
ATOM 793 C CA . MET B 1 6 ? 7.812 -0.922 -7.57 1 96.12 6 MET B CA 1
ATOM 794 C C . MET B 1 6 ? 9.172 -1.578 -7.367 1 96.12 6 MET B C 1
ATOM 796 O O . MET B 1 6 ? 9.328 -2.449 -6.512 1 96.12 6 MET B O 1
ATOM 800 N N . GLU B 1 7 ? 10.109 -1.115 -8.156 1 96.75 7 GLU B N 1
ATOM 801 C CA . GLU B 1 7 ? 11.492 -1.575 -8.039 1 96.75 7 GLU B CA 1
ATOM 802 C C . GLU B 1 7 ? 12.445 -0.407 -7.812 1 96.75 7 GLU B C 1
ATOM 804 O O . GLU B 1 7 ? 12.453 0.554 -8.586 1 96.75 7 GLU B O 1
ATOM 809 N N . CYS B 1 8 ? 13.156 -0.55 -6.727 1 95.38 8 CYS B N 1
ATOM 810 C CA . CYS B 1 8 ? 14.133 0.486 -6.398 1 95.38 8 CYS B CA 1
ATOM 811 C C . CYS B 1 8 ? 15.133 0.673 -7.531 1 95.38 8 CYS B C 1
ATOM 813 O O . CYS B 1 8 ? 15.703 -0.299 -8.023 1 95.38 8 CYS B O 1
ATOM 815 N N . ALA B 1 9 ? 15.414 1.872 -7.914 1 92.56 9 ALA B N 1
ATOM 816 C CA . ALA B 1 9 ? 16.297 2.176 -9.031 1 92.56 9 ALA B CA 1
ATOM 817 C C . ALA B 1 9 ? 17.766 1.939 -8.656 1 92.56 9 ALA B C 1
ATOM 819 O O . ALA B 1 9 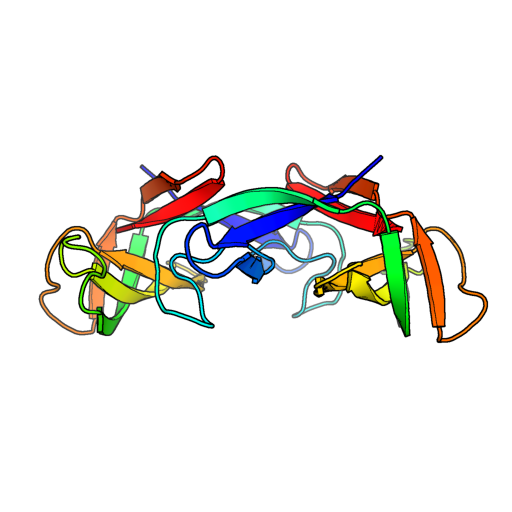? 18.625 1.818 -9.531 1 92.56 9 ALA B O 1
ATOM 820 N N . GLN B 1 10 ? 17.984 1.866 -7.387 1 91.75 10 GLN B N 1
ATOM 821 C CA . GLN B 1 10 ? 19.375 1.745 -6.93 1 91.75 10 GLN B CA 1
ATOM 822 C C . GLN B 1 10 ? 19.734 0.287 -6.676 1 91.75 10 GLN B C 1
ATOM 824 O O . GLN B 1 10 ? 20.781 -0.187 -7.145 1 91.75 10 GLN B O 1
ATOM 829 N N . CYS B 1 11 ? 18.984 -0.454 -5.957 1 95.88 11 CYS B N 1
ATOM 830 C CA . CYS B 1 11 ? 19.422 -1.772 -5.523 1 95.88 11 CYS B CA 1
ATOM 831 C C . CYS B 1 11 ? 18.562 -2.871 -6.133 1 95.88 11 CYS B C 1
ATOM 833 O O . CYS B 1 11 ? 18.859 -4.059 -5.961 1 95.88 11 CYS B O 1
ATOM 835 N N . GLY B 1 12 ? 17.422 -2.547 -6.738 1 96.81 12 GLY B N 1
ATOM 836 C CA . GLY B 1 12 ? 16.594 -3.531 -7.414 1 96.81 12 GLY B CA 1
ATOM 837 C C . GLY B 1 12 ? 15.57 -4.18 -6.504 1 96.81 12 GLY B C 1
ATOM 838 O O . GLY B 1 12 ? 14.805 -5.043 -6.938 1 96.81 12 GLY B O 1
ATOM 839 N N . HIS B 1 13 ? 15.516 -3.738 -5.238 1 97.06 13 HIS B N 1
ATOM 840 C CA . HIS B 1 13 ? 14.523 -4.266 -4.309 1 97.06 13 HIS B CA 1
ATOM 841 C C . HIS B 1 13 ? 13.109 -3.932 -4.766 1 97.06 13 HIS B C 1
ATOM 843 O O . HIS B 1 13 ? 12.836 -2.807 -5.188 1 97.06 13 HIS B O 1
ATOM 849 N N . ARG B 1 14 ? 12.258 -4.945 -4.688 1 97.94 14 ARG B N 1
ATOM 850 C CA . ARG B 1 14 ? 10.875 -4.746 -5.117 1 97.94 14 ARG B CA 1
ATOM 851 C C . ARG B 1 14 ? 9.938 -4.645 -3.92 1 97.94 14 ARG B C 1
ATOM 853 O O . ARG B 1 14 ? 10.102 -5.363 -2.934 1 97.94 14 ARG B O 1
ATOM 860 N N . VAL B 1 15 ? 9.016 -3.74 -4.078 1 96.88 15 VAL B N 1
ATOM 861 C CA . VAL B 1 15 ? 8.102 -3.518 -2.965 1 96.88 15 VAL B CA 1
ATOM 862 C C . VAL B 1 15 ? 6.688 -3.281 -3.494 1 96.88 15 VAL B C 1
ATOM 864 O O . VAL B 1 15 ? 6.508 -2.846 -4.633 1 96.88 15 VAL B O 1
ATOM 867 N N . TYR B 1 16 ? 5.758 -3.617 -2.736 1 96.06 16 TYR B N 1
ATOM 868 C CA . TYR B 1 16 ? 4.348 -3.285 -2.906 1 96.06 16 TYR B CA 1
ATOM 869 C C . TYR B 1 16 ? 3.646 -3.182 -1.558 1 96.06 16 TYR B C 1
ATOM 871 O O . TYR B 1 16 ? 3.805 -4.055 -0.7 1 96.06 16 TYR B O 1
ATOM 879 N N . PRO B 1 17 ? 2.766 -2.055 -1.398 1 94.94 17 PRO B N 1
ATOM 880 C CA . PRO B 1 17 ? 2.539 -0.953 -2.336 1 94.94 17 PRO B CA 1
ATOM 881 C C . PRO B 1 17 ? 3.736 -0.01 -2.438 1 94.94 17 PRO B C 1
ATOM 883 O O . PRO B 1 17 ? 4.754 -0.223 -1.773 1 94.94 17 PRO B O 1
ATOM 886 N N . ALA B 1 18 ? 3.666 0.996 -3.271 1 93.88 18 ALA B N 1
ATOM 887 C CA . ALA B 1 18 ? 4.727 1.979 -3.463 1 93.88 18 ALA B CA 1
ATOM 888 C C . ALA B 1 18 ? 5.117 2.633 -2.139 1 93.88 18 ALA B C 1
ATOM 890 O O . ALA B 1 18 ? 4.254 2.92 -1.306 1 93.88 18 ALA B O 1
ATOM 891 N N . ARG B 1 19 ? 6.336 2.855 -1.952 1 91.94 19 ARG B N 1
ATOM 892 C CA . ARG B 1 19 ? 6.875 3.52 -0.77 1 91.94 19 ARG B CA 1
ATOM 893 C C . ARG B 1 19 ? 7.629 4.789 -1.151 1 91.94 19 ARG B C 1
ATOM 895 O O . ARG B 1 19 ? 8.016 4.961 -2.309 1 91.94 19 ARG B O 1
ATOM 902 N N . LEU B 1 20 ? 7.859 5.613 -0.184 1 91.38 20 LEU B N 1
ATOM 903 C CA . LEU B 1 20 ? 8.562 6.875 -0.385 1 91.38 20 LEU B CA 1
ATOM 904 C C . LEU B 1 20 ? 10.07 6.645 -0.511 1 91.38 20 LEU B C 1
ATOM 906 O O . LEU B 1 20 ? 10.781 7.473 -1.083 1 91.38 20 LEU B O 1
ATOM 910 N N . TRP B 1 21 ? 10.461 5.566 0.071 1 88.25 21 TRP B N 1
ATOM 911 C CA . TRP B 1 21 ? 11.867 5.18 0.001 1 88.25 21 TRP B CA 1
ATOM 912 C C . TRP B 1 21 ? 12.016 3.664 0.04 1 88.25 21 TRP B C 1
ATOM 914 O O . TRP B 1 21 ? 11.117 2.955 0.496 1 88.25 21 TRP B O 1
ATOM 924 N N . CYS B 1 22 ? 13.141 3.213 -0.456 1 92.38 22 CYS B N 1
ATOM 925 C CA . CYS B 1 22 ? 13.422 1.783 -0.446 1 92.38 22 CYS B CA 1
ATOM 926 C C . CYS B 1 22 ? 13.75 1.303 0.963 1 92.38 22 CYS B C 1
ATOM 928 O O . CYS B 1 22 ? 14.68 1.806 1.595 1 92.38 22 CYS B O 1
ATOM 930 N N . PRO B 1 23 ? 13.117 0.26 1.394 1 91.75 23 PRO B N 1
ATOM 931 C CA . PRO B 1 23 ? 13.414 -0.229 2.74 1 91.75 23 PRO B CA 1
ATOM 932 C C . PRO B 1 23 ? 14.75 -0.969 2.814 1 91.75 23 PRO B C 1
ATOM 934 O O . PRO B 1 23 ? 15.289 -1.179 3.906 1 91.75 23 PRO B O 1
ATOM 937 N N . ALA B 1 24 ? 15.227 -1.412 1.692 1 93.19 24 ALA B N 1
ATOM 938 C CA . ALA B 1 24 ? 16.469 -2.189 1.663 1 93.19 24 ALA B CA 1
ATOM 939 C C . ALA B 1 24 ? 17.688 -1.276 1.652 1 93.19 24 ALA B C 1
ATOM 941 O O . ALA B 1 24 ? 18.688 -1.558 2.318 1 93.19 24 ALA B O 1
ATOM 942 N N . CYS B 1 25 ? 17.656 -0.113 0.902 1 92.19 25 CYS B N 1
ATOM 943 C CA . CYS B 1 25 ? 18.891 0.665 0.758 1 92.19 25 CYS B CA 1
ATOM 944 C C . CYS B 1 25 ? 18.641 2.131 1.097 1 92.19 25 CYS B C 1
ATOM 946 O O . CYS B 1 25 ? 19.594 2.918 1.179 1 92.19 25 CYS B O 1
ATOM 948 N N . GLY B 1 26 ? 17.375 2.533 1.142 1 87.62 26 GLY B N 1
ATOM 949 C CA . GLY B 1 26 ? 17.062 3.889 1.557 1 87.62 26 GLY B CA 1
ATOM 950 C C . GLY B 1 26 ? 16.922 4.852 0.393 1 87.62 26 GLY B C 1
ATOM 951 O O . GLY B 1 26 ? 16.594 6.023 0.587 1 87.62 26 GLY B O 1
ATOM 952 N N . HIS B 1 27 ? 17.125 4.418 -0.803 1 87.75 27 HIS B N 1
ATOM 953 C CA . HIS B 1 27 ? 17.016 5.266 -1.986 1 87.75 27 HIS B CA 1
ATOM 954 C C . HIS B 1 27 ? 15.555 5.633 -2.27 1 87.75 27 HIS B C 1
ATOM 956 O O . HIS B 1 27 ? 14.648 4.844 -1.996 1 87.75 27 HIS B O 1
ATOM 962 N N . GLU B 1 28 ? 15.25 6.809 -2.826 1 86.5 28 GLU B N 1
ATOM 963 C CA . GLU B 1 28 ? 13.891 7.32 -2.953 1 86.5 28 GLU B CA 1
ATOM 964 C C . GLU B 1 28 ? 13.336 7.066 -4.352 1 86.5 28 GLU B C 1
ATOM 966 O O . GLU B 1 28 ? 12.125 7.176 -4.574 1 86.5 28 GLU B O 1
ATOM 971 N N . ARG B 1 29 ? 14.281 6.773 -5.273 1 88.19 29 ARG B N 1
ATOM 972 C CA . ARG B 1 29 ? 13.828 6.605 -6.648 1 88.19 29 ARG B CA 1
ATOM 973 C C . ARG B 1 29 ? 13.438 5.156 -6.926 1 88.19 29 ARG B C 1
ATOM 975 O O . ARG B 1 29 ? 14.141 4.23 -6.512 1 88.19 29 ARG B O 1
ATOM 982 N N . ALA B 1 30 ? 12.297 4.957 -7.504 1 93.19 30 ALA B N 1
ATOM 983 C CA . ALA B 1 30 ? 11.805 3.646 -7.906 1 93.19 30 ALA B CA 1
ATOM 984 C C . ALA B 1 30 ? 11.102 3.721 -9.266 1 93.19 30 ALA B C 1
ATOM 986 O O . ALA B 1 30 ? 10.812 4.812 -9.758 1 93.19 30 ALA B O 1
ATOM 987 N N . ARG B 1 31 ? 10.922 2.562 -9.898 1 93.75 31 ARG B N 1
ATOM 988 C CA . ARG B 1 31 ? 10.164 2.459 -11.141 1 93.75 31 ARG B CA 1
ATOM 989 C C . ARG B 1 31 ? 9.133 1.339 -11.062 1 93.75 31 ARG B C 1
ATOM 991 O O . ARG B 1 31 ? 9.32 0.37 -10.32 1 93.75 31 ARG B O 1
ATOM 998 N N . GLU B 1 32 ? 8.062 1.56 -11.836 1 93.75 32 GLU B N 1
ATOM 999 C CA . GLU B 1 32 ? 7.059 0.506 -11.93 1 93.75 32 GLU B CA 1
ATOM 1000 C C . GLU B 1 32 ? 7.559 -0.652 -12.789 1 93.75 32 GLU B C 1
ATOM 1002 O O . GLU B 1 32 ? 8.125 -0.437 -13.859 1 93.75 32 GLU B O 1
ATOM 1007 N N . VAL B 1 33 ? 7.344 -1.866 -12.312 1 95.12 33 VAL B N 1
ATOM 1008 C CA . VAL B 1 33 ? 7.68 -3.053 -13.094 1 95.12 33 VAL B CA 1
ATOM 1009 C C . VAL B 1 33 ? 6.527 -4.055 -13.039 1 95.12 33 VAL B C 1
ATOM 1011 O O . VAL B 1 33 ? 5.91 -4.238 -11.984 1 95.12 33 VAL B O 1
ATOM 1014 N N . ALA B 1 34 ? 6.309 -4.637 -14.18 1 96.25 34 ALA B N 1
ATOM 1015 C CA . ALA B 1 34 ? 5.25 -5.641 -14.266 1 96.25 34 ALA B CA 1
ATOM 1016 C C . ALA B 1 34 ? 5.73 -6.988 -13.742 1 96.25 34 ALA B C 1
ATOM 1018 O O . ALA B 1 34 ? 6.84 -7.43 -14.055 1 96.25 34 ALA B O 1
ATOM 1019 N N . VAL B 1 35 ? 4.906 -7.562 -12.883 1 97.5 35 VAL B N 1
ATOM 1020 C CA . VAL B 1 35 ? 5.113 -8.945 -12.453 1 97.5 35 VAL B CA 1
ATOM 1021 C C . VAL B 1 35 ? 3.977 -9.82 -12.984 1 97.5 35 VAL B C 1
ATOM 1023 O O . VAL B 1 35 ? 2.805 -9.445 -12.898 1 97.5 35 VAL B O 1
ATOM 1026 N N . GLU B 1 36 ? 4.332 -10.977 -13.508 1 98.06 36 GLU B N 1
ATOM 1027 C CA . GLU B 1 36 ? 3.334 -11.773 -14.211 1 98.06 36 GLU B CA 1
ATOM 1028 C C . GLU B 1 36 ? 3.061 -13.086 -13.477 1 98.06 36 GLU B C 1
ATOM 1030 O O . GLU B 1 36 ? 1.988 -13.68 -13.633 1 98.06 36 GLU B O 1
ATOM 1035 N N . GLN B 1 37 ? 4.074 -13.555 -12.781 1 98.38 37 GLN B N 1
ATOM 1036 C CA . GLN B 1 37 ? 3.984 -14.867 -12.148 1 98.38 37 GLN B CA 1
ATOM 1037 C C . GLN B 1 37 ? 4.23 -14.766 -10.641 1 98.38 37 GLN B C 1
ATOM 1039 O O . GLN B 1 37 ? 4.863 -13.82 -10.172 1 98.38 37 GLN B O 1
ATOM 1044 N N . ALA B 1 38 ? 3.672 -15.695 -9.906 1 98.62 38 ALA B N 1
ATOM 1045 C CA . ALA B 1 38 ? 3.906 -15.797 -8.469 1 98.62 38 ALA B CA 1
ATOM 1046 C C . ALA B 1 38 ? 3.809 -17.25 -8 1 98.62 38 ALA B C 1
ATOM 1048 O O . ALA B 1 38 ? 3.311 -18.109 -8.727 1 98.62 38 ALA B O 1
ATOM 1049 N N . GLU B 1 39 ? 4.32 -17.422 -6.859 1 98.75 39 GLU B N 1
ATOM 1050 C CA . GLU B 1 39 ? 4.215 -18.719 -6.188 1 98.75 39 GLU B CA 1
ATOM 1051 C C . GLU B 1 39 ? 3.293 -18.625 -4.973 1 98.75 39 GLU B C 1
ATOM 1053 O O . GLU B 1 39 ? 3.43 -17.734 -4.145 1 98.75 39 GLU B O 1
ATOM 1058 N N . LEU B 1 40 ? 2.387 -19.609 -4.863 1 98.81 40 LEU B N 1
ATOM 1059 C CA . LEU B 1 40 ? 1.438 -19.641 -3.756 1 98.81 40 LEU B CA 1
ATOM 1060 C C . LEU B 1 40 ? 2.129 -20.078 -2.465 1 98.81 40 LEU B C 1
ATOM 1062 O O . LEU B 1 40 ? 2.771 -21.125 -2.42 1 98.81 40 LEU B O 1
ATOM 1066 N N . LEU B 1 41 ? 1.953 -19.281 -1.448 1 98.81 41 LEU B N 1
ATOM 1067 C CA . LEU B 1 41 ? 2.566 -19.609 -0.165 1 98.81 41 LEU B CA 1
ATOM 1068 C C . LEU B 1 41 ? 1.516 -20.078 0.838 1 98.81 41 LEU B C 1
ATOM 1070 O O . LEU B 1 41 ? 1.775 -20.969 1.645 1 98.81 41 LEU B O 1
ATOM 1074 N N . ALA B 1 42 ? 0.366 -19.406 0.849 1 98.5 42 ALA B N 1
ATOM 1075 C CA . ALA B 1 42 ? -0.748 -19.703 1.742 1 98.5 42 ALA B CA 1
ATOM 1076 C C . ALA B 1 42 ? -2.045 -19.078 1.235 1 98.5 42 ALA B C 1
ATOM 1078 O O . ALA B 1 42 ? -2.018 -18.156 0.409 1 98.5 42 ALA B O 1
ATOM 1079 N N . TRP B 1 43 ? -3.191 -19.609 1.682 1 97.38 43 TRP B N 1
ATOM 1080 C CA . TRP B 1 43 ? -4.469 -19.016 1.303 1 97.38 43 TRP B CA 1
ATOM 1081 C C . TRP B 1 43 ? -5.531 -19.297 2.359 1 97.38 43 TRP B C 1
ATOM 1083 O O . TRP B 1 43 ? -5.352 -20.156 3.225 1 97.38 43 TRP B O 1
ATOM 1093 N N . THR B 1 44 ? -6.516 -18.469 2.309 1 94.56 44 THR B N 1
ATOM 1094 C CA . THR B 1 44 ? -7.656 -18.609 3.205 1 94.56 44 THR B CA 1
ATOM 1095 C C . THR B 1 44 ? -8.953 -18.25 2.488 1 94.56 44 THR B C 1
ATOM 1097 O O . THR B 1 44 ? -8.938 -17.531 1.482 1 94.56 44 THR B O 1
ATOM 1100 N N . ARG B 1 45 ? -10.039 -18.766 2.982 1 90.31 45 ARG B N 1
ATOM 1101 C CA . ARG B 1 45 ? -11.375 -18.422 2.512 1 90.31 45 ARG B CA 1
ATOM 1102 C C . ARG B 1 45 ? -12.055 -17.438 3.469 1 90.31 45 ARG B C 1
ATOM 1104 O O . ARG B 1 45 ? -12.023 -17.641 4.684 1 90.31 45 ARG B O 1
ATOM 1111 N N . VAL B 1 46 ? -12.578 -16.406 2.904 1 84.44 46 VAL B N 1
ATOM 1112 C CA . VAL B 1 46 ? -13.297 -15.414 3.705 1 84.44 46 VAL B CA 1
ATOM 1113 C C . VAL B 1 46 ? -14.766 -15.391 3.299 1 84.44 46 VAL B C 1
ATOM 1115 O O . VAL B 1 46 ? -15.094 -15.172 2.129 1 84.44 46 VAL B O 1
ATOM 1118 N N . PRO B 1 47 ? -15.625 -15.633 4.199 1 83.69 47 PRO B N 1
ATOM 1119 C CA . PRO B 1 47 ? -17.047 -15.602 3.857 1 83.69 47 PRO B CA 1
ATOM 1120 C C . PRO B 1 47 ? -17.5 -14.227 3.354 1 83.69 47 PRO B C 1
ATOM 1122 O O . PRO B 1 47 ? -17.078 -13.203 3.877 1 83.69 47 PRO B O 1
ATOM 1125 N N . GLY B 1 48 ? -18.203 -14.289 2.232 1 80 48 GLY B N 1
ATOM 1126 C CA . GLY B 1 48 ? -18.766 -13.047 1.733 1 80 48 GLY B CA 1
ATOM 1127 C C . GLY B 1 48 ? -19.781 -12.43 2.682 1 80 48 GLY B C 1
ATOM 1128 O O . GLY B 1 48 ? -20.266 -13.094 3.59 1 80 48 GLY B O 1
ATOM 1129 N N . LYS B 1 49 ? -19.891 -11.07 2.641 1 74.56 49 LYS B N 1
ATOM 1130 C CA . LYS B 1 49 ? -20.891 -10.375 3.449 1 74.56 49 LYS B CA 1
ATOM 1131 C C . LYS B 1 49 ? -22.031 -9.852 2.582 1 74.56 49 LYS B C 1
ATOM 1133 O O . LYS B 1 49 ? -21.828 -9.562 1.4 1 74.56 49 LYS B O 1
ATOM 1138 N N . GLY B 1 50 ? -23.188 -9.742 3.139 1 70.62 50 GLY B N 1
ATOM 1139 C CA . GLY B 1 50 ? -24.344 -9.148 2.475 1 70.62 50 GLY B CA 1
ATOM 1140 C C . GLY B 1 50 ? -24.781 -9.906 1.238 1 70.62 50 GLY B C 1
ATOM 1141 O O . GLY B 1 50 ? -25.188 -9.305 0.246 1 70.62 50 GLY B O 1
ATOM 1142 N N . GLY B 1 51 ? -24.453 -11.195 1.274 1 71.88 51 GLY B N 1
ATOM 1143 C CA . GLY B 1 51 ? -24.891 -11.984 0.133 1 71.88 51 GLY B CA 1
ATOM 1144 C C . GLY B 1 51 ? -23.812 -12.164 -0.917 1 71.88 51 GLY B C 1
ATOM 1145 O O . GLY B 1 51 ? -24.031 -12.812 -1.939 1 71.88 51 GLY B O 1
ATOM 1146 N N . ASP B 1 52 ? -22.734 -11.539 -0.741 1 75.12 52 ASP B N 1
ATOM 1147 C CA . ASP B 1 52 ? -21.641 -11.695 -1.686 1 75.12 52 ASP B CA 1
ATOM 1148 C C . ASP B 1 52 ? -21.016 -13.086 -1.57 1 75.12 52 ASP B C 1
ATOM 1150 O O . ASP B 1 52 ? -21.156 -13.75 -0.542 1 75.12 52 ASP B O 1
ATOM 1154 N N . ALA B 1 53 ? -20.484 -13.508 -2.73 1 78.81 53 ALA B N 1
ATOM 1155 C CA . ALA B 1 53 ? -19.797 -14.797 -2.727 1 78.81 53 ALA B CA 1
ATOM 1156 C C . ALA B 1 53 ? -18.578 -14.766 -1.814 1 78.81 53 ALA B C 1
ATOM 1158 O O . ALA B 1 53 ? -18.047 -13.695 -1.521 1 78.81 53 ALA B O 1
ATOM 1159 N N . ASP B 1 54 ? -18.219 -15.961 -1.37 1 85 54 ASP B N 1
ATOM 1160 C CA . ASP B 1 54 ? -16.984 -16.094 -0.597 1 85 54 ASP B CA 1
ATOM 1161 C C . ASP B 1 54 ? -15.773 -15.633 -1.409 1 85 54 ASP B C 1
ATOM 1163 O O . ASP B 1 54 ? -15.734 -15.805 -2.629 1 85 54 ASP B O 1
ATOM 1167 N N . GLY B 1 55 ? -14.891 -15.031 -0.687 1 88.62 55 GLY B N 1
ATOM 1168 C CA . GLY B 1 55 ? -13.625 -14.664 -1.305 1 88.62 55 GLY B CA 1
ATOM 1169 C C . GLY B 1 55 ? -12.477 -15.578 -0.908 1 88.62 55 GLY B C 1
ATOM 1170 O O . GLY B 1 55 ? -12.477 -16.141 0.19 1 88.62 55 GLY B O 1
ATOM 1171 N N . VAL B 1 56 ? -11.617 -15.891 -1.936 1 94.25 56 VAL B N 1
ATOM 1172 C CA . VAL B 1 56 ? -10.383 -16.609 -1.639 1 94.25 56 VAL B CA 1
ATOM 1173 C C . VAL B 1 56 ? -9.195 -15.656 -1.776 1 94.25 56 VAL B C 1
ATOM 1175 O O . VAL B 1 56 ? -9 -15.039 -2.826 1 94.25 56 VAL B O 1
ATOM 1178 N N . PHE B 1 57 ? -8.391 -15.578 -0.663 1 95.5 57 PHE B N 1
ATOM 1179 C CA . PHE B 1 57 ? -7.23 -14.695 -0.633 1 95.5 57 PHE B CA 1
ATOM 1180 C C . PHE B 1 57 ? -5.965 -15.484 -0.319 1 95.5 57 PHE B C 1
ATOM 1182 O O . PHE B 1 57 ? -6.004 -16.469 0.422 1 95.5 57 PHE B O 1
ATOM 1189 N N . ALA B 1 58 ? -4.918 -15.016 -0.936 1 98 58 ALA B N 1
ATOM 1190 C CA . ALA B 1 58 ? -3.676 -15.766 -0.797 1 98 58 ALA B CA 1
ATOM 1191 C C . ALA B 1 58 ? -2.484 -14.828 -0.619 1 98 58 ALA B C 1
ATOM 1193 O O . ALA B 1 58 ? -2.477 -13.719 -1.152 1 98 58 ALA B O 1
ATOM 1194 N N . THR B 1 59 ? -1.53 -15.297 0.183 1 98.38 59 THR B N 1
ATOM 1195 C CA . THR B 1 59 ? -0.185 -14.734 0.149 1 98.38 59 THR B CA 1
ATOM 1196 C C . THR B 1 59 ? 0.66 -15.414 -0.921 1 98.38 59 THR B C 1
ATOM 1198 O O . THR B 1 59 ? 0.755 -16.641 -0.952 1 98.38 59 THR B O 1
ATOM 1201 N N . VAL B 1 60 ? 1.207 -14.617 -1.814 1 98.69 60 VAL B N 1
ATOM 1202 C CA . VAL B 1 60 ? 2.004 -15.164 -2.908 1 98.69 60 VAL B CA 1
ATOM 1203 C C . VAL B 1 60 ? 3.363 -14.477 -2.955 1 98.69 60 VAL B C 1
ATOM 1205 O O . VAL B 1 60 ? 3.514 -13.352 -2.457 1 98.69 60 VAL B O 1
ATOM 1208 N N . ASN B 1 61 ? 4.316 -15.133 -3.445 1 98.75 61 ASN B N 1
ATOM 1209 C CA . ASN B 1 61 ? 5.609 -14.531 -3.762 1 98.75 61 ASN B CA 1
ATOM 1210 C C . ASN B 1 61 ? 5.727 -14.211 -5.246 1 98.75 61 ASN B C 1
ATOM 1212 O O . ASN B 1 61 ? 5.824 -15.109 -6.078 1 98.75 61 ASN B O 1
ATOM 1216 N N . ALA B 1 62 ? 5.723 -12.945 -5.523 1 98.62 62 ALA B N 1
ATOM 1217 C CA . ALA B 1 62 ? 5.922 -12.562 -6.918 1 98.62 62 ALA B CA 1
ATOM 1218 C C . ALA B 1 62 ? 7.273 -13.055 -7.434 1 98.62 62 ALA B C 1
ATOM 1220 O O . ALA B 1 62 ? 8.281 -12.984 -6.723 1 98.62 62 ALA B O 1
ATOM 1221 N N . LEU B 1 63 ? 7.316 -13.547 -8.625 1 97.62 63 LEU B N 1
ATOM 1222 C CA . LEU B 1 63 ? 8.531 -14.078 -9.227 1 97.62 63 LEU B CA 1
ATOM 1223 C C . LEU B 1 63 ? 9.094 -13.117 -10.266 1 97.62 63 LEU B C 1
ATOM 1225 O O . LEU B 1 63 ? 8.336 -12.43 -10.953 1 97.62 63 LEU B O 1
ATOM 1229 N N . PRO B 1 64 ? 10.422 -13.016 -10.375 1 96.44 64 PRO B N 1
ATOM 1230 C CA . PRO B 1 64 ? 11.391 -13.906 -9.727 1 96.44 64 PRO B CA 1
ATOM 1231 C C . PRO B 1 64 ? 11.906 -13.359 -8.406 1 96.44 64 PRO B C 1
ATOM 1233 O O . PRO B 1 64 ? 12.531 -14.094 -7.629 1 96.44 64 PRO B O 1
ATOM 1236 N N . ARG B 1 65 ? 11.703 -12.172 -8.07 1 95.06 65 ARG B N 1
ATOM 1237 C CA . ARG B 1 65 ? 12.43 -11.555 -6.965 1 95.06 65 ARG B CA 1
ATOM 1238 C C . ARG B 1 65 ? 11.477 -10.867 -5.996 1 95.06 65 ARG B C 1
ATOM 1240 O O . ARG B 1 65 ? 11.875 -9.953 -5.27 1 95.06 65 ARG B O 1
ATOM 1247 N N . GLY B 1 66 ? 10.195 -11.32 -5.902 1 96.62 66 GLY B N 1
ATOM 1248 C CA . GLY B 1 66 ? 9.227 -10.656 -5.051 1 96.62 66 GLY B CA 1
ATOM 1249 C C . GLY B 1 66 ? 8.57 -9.453 -5.711 1 96.62 66 GLY B C 1
ATOM 1250 O O . GLY B 1 66 ? 8.758 -9.219 -6.906 1 96.62 66 GLY B O 1
ATOM 1251 N N . PRO B 1 67 ? 7.895 -8.766 -4.832 1 98.19 67 PRO B N 1
ATOM 1252 C CA . PRO B 1 67 ? 7.645 -8.875 -3.395 1 98.19 67 PRO B CA 1
ATOM 1253 C C . PRO B 1 67 ? 6.559 -9.898 -3.062 1 98.19 67 PRO B C 1
ATOM 1255 O O . PRO B 1 67 ? 6.031 -10.555 -3.961 1 98.19 67 PRO B O 1
ATOM 1258 N N . LEU B 1 68 ? 6.336 -10.141 -1.71 1 98.06 68 LEU B N 1
ATOM 1259 C CA . LEU B 1 68 ? 5.129 -10.82 -1.259 1 98.06 68 LEU B CA 1
ATOM 1260 C C . LEU B 1 68 ? 3.895 -9.961 -1.512 1 98.06 68 LEU B C 1
ATOM 1262 O O . LEU B 1 68 ? 3.928 -8.742 -1.309 1 98.06 68 LEU B O 1
ATOM 1266 N N . LEU B 1 69 ? 2.834 -10.578 -1.977 1 98.31 69 LEU B N 1
ATOM 1267 C CA . LEU B 1 69 ? 1.561 -9.922 -2.254 1 98.31 69 LEU B CA 1
ATOM 1268 C C . LEU B 1 69 ? 0.405 -10.688 -1.62 1 98.31 69 LEU B C 1
ATOM 1270 O O . LEU B 1 69 ? 0.485 -11.906 -1.442 1 98.31 69 LEU B O 1
ATOM 1274 N N . VAL B 1 70 ? -0.553 -9.977 -1.202 1 97.44 70 VAL B N 1
ATOM 1275 C CA . VAL B 1 70 ? -1.855 -10.586 -0.955 1 97.44 70 VAL B CA 1
ATOM 1276 C C . VAL B 1 70 ? -2.76 -10.383 -2.168 1 97.44 70 VAL B C 1
ATOM 1278 O O . VAL B 1 70 ? -2.943 -9.25 -2.631 1 97.44 70 VAL B O 1
ATOM 1281 N N . VAL B 1 71 ? -3.307 -11.445 -2.725 1 97.38 71 VAL B N 1
ATOM 1282 C CA . VAL B 1 71 ? -4.109 -11.391 -3.941 1 97.38 71 VAL B CA 1
ATOM 1283 C C . VAL B 1 71 ? -5.465 -12.055 -3.697 1 97.38 71 VAL B C 1
ATOM 1285 O O . VAL B 1 71 ? -5.617 -12.852 -2.77 1 97.38 71 VAL B O 1
ATOM 1288 N N . ARG B 1 72 ? -6.398 -11.68 -4.473 1 95.88 72 ARG B N 1
ATOM 1289 C CA . ARG B 1 72 ? -7.648 -12.43 -4.559 1 95.88 72 ARG B CA 1
ATOM 1290 C C . ARG B 1 72 ? -7.57 -13.508 -5.629 1 95.88 72 ARG B C 1
ATOM 1292 O O . ARG B 1 72 ? -7.145 -13.242 -6.758 1 95.88 72 ARG B O 1
ATOM 1299 N N . LEU B 1 73 ? -7.91 -14.688 -5.27 1 96.5 73 LEU B N 1
ATOM 1300 C CA . LEU B 1 73 ? -7.902 -15.781 -6.234 1 96.5 73 LEU B CA 1
ATOM 1301 C C . LEU B 1 73 ? -9.258 -15.914 -6.918 1 96.5 73 LEU B C 1
ATOM 1303 O O . LEU B 1 73 ? -10.297 -15.836 -6.258 1 96.5 73 LEU B O 1
ATOM 1307 N N . ALA B 1 74 ? -9.203 -16.156 -8.227 1 92.75 74 ALA B N 1
ATOM 1308 C CA . ALA B 1 74 ? -10.438 -16.391 -8.969 1 92.75 74 ALA B CA 1
ATOM 1309 C C . ALA B 1 74 ? -10.984 -17.797 -8.688 1 92.75 74 ALA B C 1
ATOM 1311 O O . ALA B 1 74 ? -12.195 -18 -8.688 1 92.75 74 ALA B O 1
ATOM 1312 N N . ASP B 1 75 ? -10.055 -18.703 -8.492 1 92.75 75 ASP B N 1
ATOM 1313 C CA . ASP B 1 75 ? -10.422 -20.094 -8.258 1 92.75 75 ASP B CA 1
ATOM 1314 C C . ASP B 1 75 ? -9.703 -20.656 -7.031 1 92.75 75 ASP B C 1
ATOM 1316 O O . ASP B 1 75 ? -8.703 -20.078 -6.586 1 92.75 75 ASP B O 1
ATOM 1320 N N . MET B 1 76 ? -10.227 -21.766 -6.516 1 94.5 76 MET B N 1
ATOM 1321 C CA . MET B 1 76 ? -9.562 -22.453 -5.41 1 94.5 76 MET B CA 1
ATOM 1322 C C . MET B 1 76 ? -8.195 -22.969 -5.84 1 94.5 76 MET B C 1
ATOM 1324 O O . MET B 1 76 ? -8.07 -23.609 -6.895 1 94.5 76 MET B O 1
ATOM 1328 N N . PRO B 1 77 ? -7.238 -22.672 -5.043 1 96 77 PRO B N 1
ATOM 1329 C CA . PRO B 1 77 ? -5.906 -23.172 -5.422 1 96 77 PRO B CA 1
ATOM 1330 C C . PRO B 1 77 ? -5.742 -24.672 -5.188 1 96 77 PRO B C 1
ATOM 1332 O O . PRO B 1 77 ? -6.531 -25.266 -4.457 1 96 77 PRO B O 1
ATOM 1335 N N . GLN B 1 78 ? -4.707 -25.141 -5.895 1 96.5 78 GLN B N 1
ATOM 1336 C CA . GLN B 1 78 ? -4.43 -26.578 -5.785 1 96.5 78 GLN B CA 1
ATOM 1337 C C . GLN B 1 78 ? -3.539 -26.859 -4.582 1 96.5 78 GLN B C 1
ATOM 1339 O O . GLN B 1 78 ? -3.602 -27.953 -4.008 1 96.5 78 GLN B O 1
ATOM 1344 N N . GLY B 1 79 ? -2.623 -26.016 -4.219 1 97.06 79 GLY B N 1
ATOM 1345 C CA . GLY B 1 79 ? -1.744 -26.219 -3.076 1 97.06 79 GLY B CA 1
ATOM 1346 C C . GLY B 1 79 ? -0.548 -25.297 -3.064 1 97.06 79 GLY B C 1
ATOM 1347 O O . GLY B 1 79 ? -0.257 -24.641 -4.066 1 97.06 79 GLY B O 1
ATOM 1348 N N . VAL B 1 80 ? 0.106 -25.266 -1.879 1 97.25 80 VAL B N 1
ATOM 1349 C CA . VAL B 1 80 ? 1.296 -24.438 -1.682 1 97.25 80 VAL B CA 1
ATOM 1350 C C . VAL B 1 80 ? 2.322 -24.75 -2.77 1 97.25 80 VAL B C 1
ATOM 1352 O O . VAL B 1 80 ? 2.518 -25.906 -3.137 1 97.25 80 VAL B O 1
ATOM 1355 N N . GLY B 1 81 ? 3.008 -23.734 -3.262 1 98.25 81 GLY B N 1
ATOM 1356 C CA . GLY B 1 81 ? 4.008 -23.906 -4.305 1 98.25 81 GLY B CA 1
ATOM 1357 C C . GLY B 1 81 ? 3.439 -23.766 -5.703 1 98.25 81 GLY B C 1
ATOM 1358 O O . GLY B 1 81 ? 4.191 -23.656 -6.676 1 98.25 81 GLY B O 1
ATOM 1359 N N . GLN B 1 82 ? 2.152 -23.734 -5.82 1 98.5 82 GLN B N 1
ATOM 1360 C CA . GLN B 1 82 ? 1.493 -23.578 -7.109 1 98.5 82 GLN B CA 1
ATOM 1361 C C . GLN B 1 82 ? 1.908 -22.266 -7.785 1 98.5 82 GLN B C 1
ATOM 1363 O O . GLN B 1 82 ? 1.993 -21.219 -7.133 1 98.5 82 GLN B O 1
ATOM 1368 N N . ARG B 1 83 ? 2.273 -22.391 -9.086 1 98.38 83 ARG B N 1
ATOM 1369 C CA . ARG B 1 83 ? 2.531 -21.188 -9.867 1 98.38 83 ARG B CA 1
ATOM 1370 C C . ARG B 1 83 ? 1.229 -20.547 -10.352 1 98.38 83 ARG B C 1
ATOM 1372 O O . ARG B 1 83 ? 0.336 -21.25 -10.836 1 98.38 83 ARG B O 1
ATOM 1379 N N . LEU B 1 84 ? 1.145 -19.312 -10.133 1 98.19 84 LEU B N 1
ATOM 1380 C CA . LEU B 1 84 ? -0.054 -18.562 -10.508 1 98.19 84 LEU B CA 1
ATOM 1381 C C . LEU B 1 84 ? 0.288 -17.422 -11.461 1 98.19 84 LEU B C 1
ATOM 1383 O O . LEU B 1 84 ? 1.38 -16.859 -11.391 1 98.19 84 LEU B O 1
ATOM 1387 N N . ARG B 1 85 ? -0.627 -17.094 -12.352 1 98.06 85 ARG B N 1
ATOM 1388 C CA . ARG B 1 85 ? -0.522 -15.891 -13.164 1 98.06 85 ARG B CA 1
ATOM 1389 C C . ARG B 1 85 ? -1.155 -14.695 -12.453 1 98.06 85 ARG B C 1
ATOM 1391 O O . ARG B 1 85 ? -2.303 -14.766 -12.016 1 98.06 85 ARG B O 1
ATOM 1398 N N . LEU B 1 86 ? -0.372 -13.656 -12.367 1 98.19 86 LEU B N 1
ATOM 1399 C CA . LEU B 1 86 ? -0.867 -12.445 -11.727 1 98.19 86 LEU B CA 1
ATOM 1400 C C . LEU B 1 86 ? -1.584 -11.555 -12.734 1 98.19 86 LEU B C 1
ATOM 1402 O O . LEU B 1 86 ? -1.159 -11.445 -13.883 1 98.19 86 LEU B O 1
ATOM 1406 N N . LEU B 1 87 ? -2.645 -10.984 -12.234 1 96.62 87 LEU B N 1
ATOM 1407 C CA . LEU B 1 87 ? -3.381 -10.016 -13.047 1 96.62 87 LEU B CA 1
ATOM 1408 C C . LEU B 1 87 ? -3.863 -8.844 -12.203 1 96.62 87 LEU B C 1
ATOM 1410 O O . LEU B 1 87 ? -3.764 -8.883 -10.969 1 96.62 87 LEU B O 1
ATOM 1414 N N . THR B 1 88 ? -4.238 -7.82 -12.875 1 96.12 88 THR B N 1
ATOM 1415 C CA . THR B 1 88 ? -4.758 -6.629 -12.211 1 96.12 88 THR B CA 1
ATOM 1416 C C . THR B 1 88 ? -6.262 -6.5 -12.445 1 96.12 88 THR B C 1
ATOM 1418 O O . THR B 1 88 ? -6.738 -6.633 -13.57 1 96.12 88 THR B O 1
ATOM 1421 N N . ARG B 1 89 ? -6.949 -6.301 -11.391 1 91.88 89 ARG B N 1
ATOM 1422 C CA . ARG B 1 89 ? -8.352 -5.914 -11.508 1 91.88 89 ARG B CA 1
ATOM 1423 C C . ARG B 1 89 ? -8.633 -4.621 -10.742 1 91.88 89 ARG B C 1
ATOM 1425 O O . ARG B 1 89 ? -8.117 -4.418 -9.641 1 91.88 89 ARG B O 1
ATOM 1432 N N . THR B 1 90 ? -9.414 -3.809 -11.469 1 87 90 THR B N 1
ATOM 1433 C CA . THR B 1 90 ? -9.773 -2.547 -10.828 1 87 90 THR B CA 1
ATOM 1434 C C . THR B 1 90 ? -11.031 -2.707 -9.984 1 87 90 THR B C 1
ATOM 1436 O O . THR B 1 90 ? -12.062 -3.182 -10.469 1 87 90 THR B O 1
ATOM 1439 N N . ALA B 1 91 ? -10.828 -2.508 -8.711 1 76.94 91 ALA B N 1
ATOM 1440 C CA . ALA B 1 91 ? -11.969 -2.447 -7.809 1 76.94 91 ALA B CA 1
ATOM 1441 C C . ALA B 1 91 ? -12.086 -1.071 -7.16 1 76.94 91 ALA B C 1
ATOM 1443 O O . ALA B 1 91 ? -11.133 -0.59 -6.539 1 76.94 91 ALA B O 1
ATOM 1444 N N . GLN B 1 92 ? -13.258 -0.436 -7.414 1 75.31 92 GLN B N 1
ATOM 1445 C CA . GLN B 1 92 ? -13.547 0.877 -6.848 1 75.31 92 GLN B CA 1
ATOM 1446 C C . GLN B 1 92 ? -12.469 1.891 -7.234 1 75.31 92 GLN B C 1
ATOM 1448 O O . GLN B 1 92 ? -12.016 2.67 -6.395 1 75.31 92 GLN B O 1
ATOM 1453 N N . GLY B 1 93 ? -11.914 1.725 -8.398 1 78.75 93 GLY B N 1
ATOM 1454 C CA . GLY B 1 93 ? -11.016 2.709 -8.984 1 78.75 93 GLY B CA 1
ATOM 1455 C C . GLY B 1 93 ? -9.555 2.432 -8.688 1 78.75 93 GLY B C 1
ATOM 1456 O O . GLY B 1 93 ? -8.68 3.238 -9.023 1 78.75 93 GLY B O 1
ATOM 1457 N N . VAL B 1 94 ? -9.328 1.409 -8.039 1 85.38 94 VAL B N 1
ATOM 1458 C CA . VAL B 1 94 ? -7.941 1.117 -7.703 1 85.38 94 VAL B CA 1
ATOM 1459 C C . VAL B 1 94 ? -7.543 -0.244 -8.273 1 85.38 94 VAL B C 1
ATOM 1461 O O . VAL B 1 94 ? -8.336 -1.189 -8.242 1 85.38 94 VAL B O 1
ATOM 1464 N N . ALA B 1 95 ? -6.359 -0.273 -8.789 1 90.75 95 ALA B N 1
ATOM 1465 C CA . ALA B 1 95 ? -5.816 -1.533 -9.289 1 90.75 95 ALA B CA 1
ATOM 1466 C C . ALA B 1 95 ? -5.379 -2.436 -8.141 1 90.75 95 ALA B C 1
ATOM 1468 O O . ALA B 1 95 ? -4.578 -2.033 -7.293 1 90.75 95 ALA B O 1
ATOM 1469 N N . LEU B 1 96 ? -5.926 -3.654 -8.086 1 94.62 96 LEU B N 1
ATOM 1470 C CA . LEU B 1 96 ? -5.586 -4.602 -7.027 1 94.62 96 LEU B CA 1
ATOM 1471 C C . LEU B 1 96 ? -5.117 -5.926 -7.613 1 94.62 96 LEU B C 1
ATOM 1473 O O . LEU B 1 96 ? -5.469 -6.27 -8.742 1 94.62 96 LEU B O 1
ATOM 1477 N N . PRO B 1 97 ? -4.332 -6.609 -6.891 1 96.12 97 PRO B N 1
ATOM 1478 C CA . PRO B 1 97 ? -3.748 -7.84 -7.43 1 96.12 97 PRO B CA 1
ATOM 1479 C C . PRO B 1 97 ? -4.715 -9.023 -7.387 1 96.12 97 PRO B C 1
ATOM 1481 O O . PRO B 1 97 ? -5.371 -9.25 -6.363 1 96.12 97 PRO B O 1
ATOM 1484 N N . TRP B 1 98 ? -4.719 -9.695 -8.461 1 96 98 TRP B N 1
ATOM 1485 C CA . TRP B 1 98 ? -5.512 -10.914 -8.633 1 96 98 TRP B CA 1
ATOM 1486 C C . TRP B 1 98 ? -4.664 -12.039 -9.219 1 96 98 TRP B C 1
ATOM 1488 O O . TRP B 1 98 ? -3.588 -11.789 -9.766 1 96 98 TRP B O 1
ATOM 1498 N N . ALA B 1 99 ? -5.176 -13.195 -9.023 1 96.75 99 ALA B N 1
ATOM 1499 C CA . ALA B 1 99 ? -4.57 -14.359 -9.664 1 96.75 99 ALA B CA 1
ATOM 1500 C C . ALA B 1 99 ? -5.625 -15.398 -10.023 1 96.75 99 ALA B C 1
ATOM 1502 O O . ALA B 1 99 ? -6.668 -15.484 -9.367 1 96.75 99 ALA B O 1
#

Organism: NCBI:txid1287738

Secondary structure (DSSP, 8-state):
--EEEEEETTT--EESS--SS-TTT----EEEEEE-EEEEEEEEEE--STTPPPEEEEEEEEETT--EEEEEESS----TT-EEE-EEEEETTEEEEE-/--EEEEEETTT--EESS--SS-TTT----EEEEEE-EEEEEEEEEE--STTPPPEEEEEEEEETT--EEEEEESS----TT-EEE-EEEEETTEEEEE-

Nearest PDB structures (foldseek):
  6htj-assembly1_B  TM=7.886E-01  e=1.673E-06  Saccharolobus solfataricus
  6ok1-assembly1_D  TM=8.059E-01  e=2.866E-06  Thermomonospora curvata DSM 43183
  5m3k-assembly1_E  TM=7.621E-01  e=6.175E-05  Pseudomonas protegens Pf-5
  2k75-assembly1_A  TM=5.661E-01  e=1.461E+00  Thermoplasma acidophilum
  5d8e-assembly2_B  TM=4.982E-01  e=1.542E+00  Homo sapiens

Foldseek 3Di:
DWDKWKAAPPPRDTDPPDDCADPVPGHRDIDIDTFWKWFFAAKDWACDPPPDHIWIWTWIATPDRGDTFIATEPDDDDDGGDMDTWDWDDDPRDTHIYD/DWDKWKAAPPPGDTDPPDDCADPVPGHRDIDIDTFWKWFFAAKDWACDPPPDHIWIWTWIATPDRGDTFIATEPDDDDDGGDMDTWDWDDDPRDTHIYD